Protein AF-A0A7S1S599-F1 (afdb_monomer_lite)

Structure (mmCIF, N/CA/C/O backbone):
data_AF-A0A7S1S599-F1
#
_entry.id   AF-A0A7S1S599-F1
#
loop_
_atom_site.group_PDB
_atom_site.id
_atom_site.type_symbol
_atom_site.label_atom_id
_atom_site.label_alt_id
_atom_site.label_comp_id
_atom_site.label_asym_id
_atom_site.label_entity_id
_atom_site.label_seq_id
_atom_site.pdbx_PDB_ins_code
_atom_site.Cartn_x
_atom_site.Cartn_y
_atom_site.Cartn_z
_atom_site.occupancy
_atom_site.B_iso_or_equiv
_atom_site.auth_seq_id
_atom_site.auth_comp_id
_atom_site.auth_asym_id
_atom_site.auth_atom_id
_atom_site.pdbx_PDB_model_num
ATOM 1 N N . TRP A 1 1 ? -19.456 8.760 4.740 1.00 93.44 1 TRP A N 1
ATOM 2 C CA . TRP A 1 1 ? -18.838 8.989 3.417 1.00 93.44 1 TRP A CA 1
ATOM 3 C C . TRP A 1 1 ? -17.985 7.804 2.958 1.00 93.44 1 TRP A C 1
ATOM 5 O O . TRP A 1 1 ? -18.370 7.186 1.979 1.00 93.44 1 TRP A O 1
ATOM 15 N N . MET A 1 2 ? -16.904 7.414 3.654 1.00 94.12 2 MET A N 1
ATOM 16 C CA . MET A 1 2 ? -16.020 6.319 3.187 1.00 94.12 2 MET A CA 1
ATOM 17 C C . MET A 1 2 ? -16.743 4.987 2.915 1.00 94.12 2 MET A C 1
ATOM 19 O O . MET A 1 2 ? -16.521 4.397 1.866 1.00 94.12 2 MET A O 1
ATOM 23 N N . CYS A 1 3 ? -17.659 4.550 3.792 1.00 93.06 3 CYS A N 1
ATOM 24 C CA . CYS A 1 3 ? -18.431 3.317 3.562 1.00 93.06 3 CYS A CA 1
ATOM 25 C C . CYS A 1 3 ? -19.257 3.369 2.266 1.00 93.06 3 CYS A C 1
ATOM 27 O O . CYS A 1 3 ? -19.417 2.361 1.595 1.00 93.06 3 CYS A O 1
ATOM 29 N N . HIS A 1 4 ? -19.759 4.551 1.893 1.00 93.88 4 HIS A N 1
ATOM 30 C CA . HIS A 1 4 ? -20.460 4.739 0.623 1.00 93.88 4 HIS A CA 1
ATOM 31 C C . HIS A 1 4 ? -19.493 4.668 -0.567 1.00 93.88 4 HIS A C 1
ATOM 33 O O . HIS A 1 4 ? -19.840 4.100 -1.595 1.00 93.88 4 HIS A O 1
ATOM 39 N N . GLN A 1 5 ? -18.259 5.171 -0.428 1.00 94.69 5 GLN A N 1
ATOM 40 C CA . GLN A 1 5 ? -17.249 5.061 -1.487 1.00 94.69 5 GLN A CA 1
ATOM 41 C C . GLN A 1 5 ? -16.891 3.603 -1.797 1.00 94.69 5 GLN A C 1
ATOM 43 O O . GLN A 1 5 ? -16.695 3.268 -2.964 1.00 94.69 5 GLN A O 1
ATOM 48 N N . GLU A 1 6 ? -16.883 2.714 -0.796 1.00 91.06 6 GLU A N 1
ATOM 49 C CA . GLU A 1 6 ? -16.651 1.278 -1.016 1.00 91.06 6 GLU A CA 1
ATOM 50 C C . GLU A 1 6 ? -17.735 0.607 -1.874 1.00 91.06 6 GLU A C 1
ATOM 52 O O . GLU A 1 6 ? -17.449 -0.392 -2.533 1.00 91.06 6 GLU A O 1
ATOM 57 N N . THR A 1 7 ? -18.958 1.152 -1.900 1.00 91.94 7 THR A N 1
ATOM 58 C CA . THR A 1 7 ? -20.070 0.611 -2.699 1.00 91.94 7 THR A CA 1
ATOM 59 C C . THR A 1 7 ? -20.148 1.186 -4.113 1.00 91.94 7 THR A C 1
ATOM 61 O O . THR A 1 7 ? -20.941 0.703 -4.914 1.00 91.94 7 THR A O 1
ATOM 64 N N . THR A 1 8 ? -19.362 2.219 -4.428 1.00 95.62 8 THR A N 1
ATOM 65 C CA . THR A 1 8 ? -19.304 2.793 -5.784 1.00 95.62 8 THR A CA 1
ATOM 66 C C . THR A 1 8 ? -18.495 1.912 -6.736 1.00 95.62 8 THR A C 1
ATOM 68 O O . THR A 1 8 ? -17.706 1.071 -6.301 1.00 95.62 8 THR A O 1
ATOM 71 N N . ASP A 1 9 ? -18.605 2.162 -8.042 1.00 95.81 9 ASP A N 1
ATOM 72 C CA . ASP A 1 9 ? -17.807 1.468 -9.064 1.00 95.81 9 ASP A CA 1
AT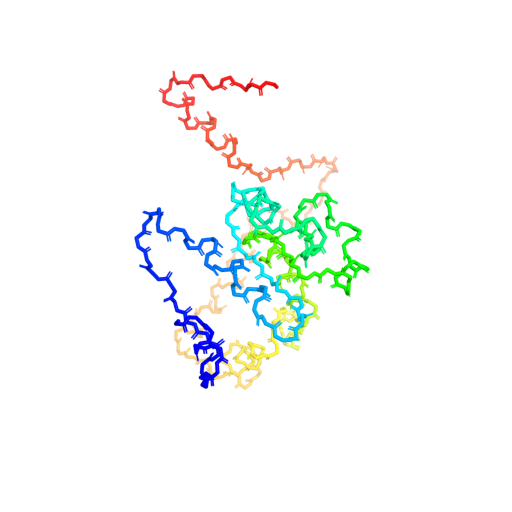OM 73 C C . ASP A 1 9 ? -16.292 1.652 -8.872 1.00 95.81 9 ASP A C 1
ATOM 75 O O . ASP A 1 9 ? -15.511 0.747 -9.166 1.00 95.81 9 ASP A O 1
ATOM 79 N N . ALA A 1 10 ? -15.869 2.795 -8.319 1.00 94.12 10 ALA A N 1
ATOM 80 C CA . ALA A 1 10 ? -14.468 3.073 -8.008 1.00 94.12 10 ALA A CA 1
ATOM 81 C C . ALA A 1 10 ? -13.958 2.313 -6.768 1.00 94.12 10 ALA A C 1
ATOM 83 O O . ALA A 1 10 ? -12.753 2.092 -6.642 1.00 94.12 10 ALA A O 1
ATOM 84 N N . ARG A 1 11 ? -14.862 1.904 -5.860 1.00 91.50 11 ARG A N 1
ATOM 85 C CA . ARG A 1 11 ? -14.576 1.156 -4.617 1.00 91.50 11 ARG A CA 1
ATOM 86 C C . ARG A 1 11 ? -13.540 1.822 -3.703 1.00 91.50 11 ARG A C 1
ATOM 88 O O . ARG A 1 11 ? -12.747 1.146 -3.047 1.00 91.50 11 ARG A O 1
ATOM 95 N N . GLY A 1 12 ? -13.530 3.151 -3.659 1.00 93.62 12 GLY A N 1
ATOM 96 C CA . GLY A 1 12 ? -12.575 3.930 -2.880 1.00 93.62 12 GLY A CA 1
ATOM 97 C C . GLY A 1 12 ? -12.596 5.410 -3.245 1.00 93.62 12 GLY A C 1
ATOM 98 O O . GLY A 1 12 ? -13.417 5.857 -4.040 1.00 93.62 12 GLY A O 1
ATOM 99 N N . GLY A 1 13 ? -11.687 6.182 -2.655 1.00 95.19 13 GLY A N 1
ATOM 100 C CA . GLY A 1 13 ? -11.577 7.613 -2.915 1.00 95.19 13 GLY A CA 1
ATOM 101 C C . GLY A 1 13 ? -10.384 8.247 -2.210 1.00 95.19 13 GLY A C 1
ATOM 102 O O . GLY A 1 13 ? -9.648 7.583 -1.479 1.00 95.19 13 GLY A O 1
ATOM 103 N N . VAL A 1 14 ? -10.203 9.549 -2.429 1.00 96.12 14 VAL A N 1
ATOM 104 C CA . VAL A 1 14 ? -9.162 10.345 -1.770 1.00 96.12 14 VAL A CA 1
ATOM 105 C C . VAL A 1 14 ? -9.785 11.087 -0.592 1.00 96.12 14 VAL A C 1
ATOM 107 O O . VAL A 1 14 ? -10.650 11.937 -0.782 1.00 96.12 14 VAL A O 1
ATOM 110 N N . LEU A 1 15 ? -9.339 10.769 0.623 1.00 95.06 15 LEU A N 1
ATOM 111 C CA . LEU A 1 15 ? -9.707 11.503 1.833 1.00 95.06 15 LEU A CA 1
ATOM 112 C C . LEU A 1 15 ? -8.665 12.601 2.091 1.00 95.06 15 LEU A C 1
ATOM 114 O O . LEU A 1 15 ? -7.578 12.325 2.602 1.00 95.06 15 LEU A O 1
ATOM 118 N N . ALA A 1 16 ? -8.995 13.836 1.712 1.00 94.62 16 ALA A N 1
ATOM 119 C CA . ALA A 1 16 ? -8.093 14.992 1.743 1.00 94.62 16 ALA A CA 1
ATOM 120 C C . ALA A 1 16 ? -8.468 16.025 2.822 1.00 94.62 16 ALA A C 1
ATOM 122 O O . ALA A 1 16 ? -8.298 17.225 2.633 1.00 94.62 16 ALA A O 1
ATOM 123 N N . ASP A 1 17 ? -8.971 15.546 3.957 1.00 95.12 17 ASP A N 1
ATOM 124 C CA . ASP A 1 17 ? -9.268 16.362 5.133 1.00 95.12 17 ASP A CA 1
ATOM 125 C C . ASP A 1 17 ? -8.022 17.110 5.645 1.00 95.12 17 ASP A C 1
ATOM 127 O O . ASP A 1 17 ? -6.894 16.611 5.538 1.00 95.12 17 ASP A O 1
ATOM 131 N N . GLU A 1 18 ? -8.219 18.260 6.296 1.00 96.81 18 GLU A N 1
ATOM 132 C CA . GLU A 1 18 ? -7.166 19.007 6.986 1.00 96.81 18 GLU A CA 1
ATOM 133 C C . GLU A 1 18 ? -6.363 18.137 7.975 1.00 96.81 18 GLU A C 1
ATOM 135 O O . GLU A 1 18 ? -6.805 17.102 8.505 1.00 96.81 18 GLU A O 1
ATOM 140 N N . MET A 1 19 ? -5.105 18.522 8.193 1.00 92.62 19 MET A N 1
ATOM 141 C CA . MET A 1 19 ? -4.243 17.865 9.174 1.00 92.62 19 MET A CA 1
ATOM 142 C C . MET A 1 19 ? -4.847 18.023 10.575 1.00 92.62 19 MET A C 1
ATOM 144 O O . MET A 1 19 ? -5.268 19.105 10.952 1.00 92.62 19 MET A O 1
ATOM 148 N N . GLY A 1 20 ? -4.904 16.931 11.342 1.00 92.12 20 GLY A N 1
ATOM 149 C CA . GLY A 1 20 ? -5.514 16.928 12.677 1.00 92.12 20 GLY A CA 1
ATOM 150 C C . GLY A 1 20 ? -6.976 16.470 12.732 1.00 92.12 20 GLY A C 1
ATOM 151 O O . GLY A 1 20 ? -7.424 16.082 13.804 1.00 92.12 20 GLY A O 1
ATOM 152 N N . MET A 1 21 ? -7.694 16.357 11.606 1.00 92.62 21 MET A N 1
ATOM 153 C CA . MET A 1 21 ? -9.105 15.905 11.591 1.00 92.62 21 MET A CA 1
ATOM 154 C C . MET A 1 21 ? -9.311 14.386 11.792 1.00 92.62 21 MET A C 1
ATOM 156 O O . MET A 1 21 ? -10.356 13.830 11.460 1.00 92.62 21 MET A O 1
ATOM 160 N N . GLY A 1 22 ? -8.305 13.674 12.310 1.00 93.94 22 GLY A N 1
ATOM 161 C CA . GLY A 1 22 ? -8.448 12.262 12.677 1.00 93.94 22 GLY A CA 1
ATOM 162 C C . GLY A 1 22 ? -8.569 11.282 11.503 1.00 93.94 22 GLY A C 1
ATOM 163 O O . GLY A 1 22 ? -9.152 10.215 11.671 1.00 93.94 22 GLY A O 1
ATOM 164 N N . LYS A 1 23 ? -7.999 11.595 10.329 1.00 96.69 23 LYS A N 1
ATOM 165 C CA . LYS A 1 23 ? -8.014 10.713 9.139 1.00 96.69 23 LYS A CA 1
ATOM 166 C C . LYS A 1 23 ? -7.594 9.265 9.433 1.00 96.69 23 LYS A C 1
ATOM 168 O O . LYS A 1 23 ? -8.158 8.334 8.869 1.00 96.69 23 LYS A O 1
ATOM 173 N N . THR A 1 24 ? -6.629 9.063 10.328 1.00 96.00 24 THR A N 1
ATOM 174 C CA . THR A 1 24 ? -6.188 7.725 10.744 1.00 96.00 24 THR A CA 1
ATOM 175 C C . THR A 1 24 ? -7.298 6.966 11.475 1.00 96.00 24 THR A C 1
ATOM 177 O O . THR A 1 24 ? -7.611 5.837 11.110 1.00 96.00 24 THR A O 1
ATOM 180 N N . VAL A 1 25 ? -7.960 7.600 12.450 1.00 95.81 25 VAL A N 1
ATOM 181 C CA . VAL A 1 25 ? -9.101 7.025 13.187 1.00 95.81 25 VAL A CA 1
ATOM 182 C C . VAL A 1 25 ? -10.269 6.741 12.254 1.00 95.81 25 VAL A C 1
ATOM 184 O O . VAL A 1 25 ? -10.899 5.689 12.360 1.00 95.81 25 VAL A O 1
ATOM 187 N N . GLN A 1 26 ? -10.534 7.645 11.310 1.00 96.00 26 GLN A N 1
ATOM 188 C CA . GLN A 1 26 ? -11.524 7.433 10.262 1.00 96.00 26 GLN A CA 1
ATOM 189 C C . GLN A 1 26 ? -11.193 6.157 9.460 1.00 96.00 26 GLN A C 1
ATOM 191 O O . GLN A 1 26 ? -12.037 5.267 9.347 1.00 96.00 26 GLN A O 1
ATOM 196 N N . ALA A 1 27 ? -9.953 6.008 8.983 1.00 95.62 27 ALA A N 1
ATOM 197 C CA . ALA A 1 27 ? -9.518 4.819 8.250 1.00 95.62 27 ALA A CA 1
ATOM 198 C C . ALA A 1 27 ? -9.613 3.529 9.090 1.00 95.62 27 ALA A C 1
ATOM 200 O O . ALA A 1 27 ? -10.088 2.511 8.594 1.00 95.62 27 ALA A O 1
ATOM 201 N N . ILE A 1 28 ? -9.229 3.562 10.371 1.00 95.56 28 ILE A N 1
ATOM 202 C CA . ILE A 1 28 ? -9.373 2.422 11.295 1.00 95.56 28 ILE A CA 1
ATOM 203 C C . ILE A 1 28 ? -10.852 2.055 11.483 1.00 95.56 28 ILE A C 1
ATOM 205 O O . ILE A 1 28 ? -11.210 0.879 11.442 1.00 95.56 28 ILE A O 1
ATOM 209 N N . SER A 1 29 ? -11.721 3.054 11.636 1.00 94.56 29 SER A N 1
ATOM 210 C CA . SER A 1 29 ? -13.166 2.845 11.775 1.00 94.56 29 SER A CA 1
ATOM 211 C C . SER A 1 29 ? -13.762 2.195 10.526 1.00 94.56 29 SER A C 1
ATOM 213 O O . SER A 1 29 ? -14.610 1.313 10.643 1.00 94.56 29 SER A O 1
ATOM 215 N N . LEU A 1 30 ? -13.279 2.572 9.335 1.00 94.06 30 LEU A N 1
ATOM 216 C CA . LEU A 1 30 ? -13.653 1.919 8.080 1.00 94.06 30 LEU A CA 1
ATOM 217 C C . LEU A 1 30 ? -13.206 0.452 8.053 1.00 94.06 30 LEU A C 1
ATOM 219 O O . LEU A 1 30 ? -13.976 -0.410 7.653 1.00 94.06 30 LEU A O 1
ATOM 223 N N . LEU A 1 31 ? -11.990 0.134 8.506 1.00 93.25 31 LEU A N 1
ATOM 224 C CA . LEU A 1 31 ? -11.532 -1.260 8.572 1.00 93.25 31 LEU A CA 1
ATOM 225 C C . LEU A 1 31 ? -12.431 -2.124 9.463 1.00 93.25 31 LEU A C 1
ATOM 227 O O . LEU A 1 31 ? -12.698 -3.277 9.126 1.00 93.25 31 LEU A O 1
ATOM 231 N N . LEU A 1 32 ? -12.905 -1.567 10.579 1.00 92.12 32 LEU A N 1
ATOM 232 C CA . LEU A 1 32 ? -13.798 -2.254 11.511 1.00 92.12 32 LEU A CA 1
ATOM 233 C C . LEU A 1 32 ? -15.230 -2.414 10.986 1.00 92.12 32 LEU A C 1
ATOM 235 O O . LEU A 1 32 ? -15.893 -3.379 11.361 1.00 92.12 32 LEU A O 1
ATOM 239 N N . SER A 1 33 ? -15.714 -1.497 10.143 1.00 91.62 33 SER A N 1
ATOM 240 C CA . SER A 1 33 ? -17.088 -1.530 9.625 1.00 91.62 33 SER A CA 1
ATOM 241 C C . SER A 1 33 ? -17.290 -2.512 8.466 1.00 91.62 33 SER A C 1
ATOM 243 O O . SER A 1 33 ? -18.430 -2.775 8.078 1.00 91.62 33 SER A O 1
ATOM 245 N N . ARG A 1 34 ? -16.209 -3.074 7.912 1.00 87.19 34 ARG A N 1
ATOM 246 C CA . ARG A 1 34 ? -16.273 -3.995 6.771 1.00 87.19 34 ARG A CA 1
ATOM 247 C C . ARG A 1 34 ? -16.872 -5.351 7.171 1.00 87.19 34 ARG A C 1
ATOM 249 O O . ARG A 1 34 ? -16.357 -5.994 8.086 1.00 87.19 34 ARG A O 1
ATOM 256 N N . PRO A 1 35 ? -17.887 -5.853 6.440 1.00 73.50 35 PRO A N 1
ATOM 257 C CA . PRO A 1 35 ? -18.520 -7.140 6.740 1.00 73.50 35 PRO A CA 1
ATOM 258 C C . PRO A 1 35 ? -17.606 -8.341 6.453 1.00 73.50 35 PRO A C 1
ATOM 260 O O . PRO A 1 35 ? -17.741 -9.383 7.086 1.00 73.50 35 PRO A O 1
ATOM 263 N N . GLN A 1 36 ? -16.659 -8.200 5.518 1.00 75.62 36 GLN A N 1
ATOM 264 C CA . GLN A 1 36 ? -15.657 -9.216 5.194 1.00 75.62 36 GLN A CA 1
ATOM 265 C C . GLN A 1 36 ? -14.268 -8.715 5.587 1.00 75.62 36 GLN A C 1
ATOM 267 O O . GLN A 1 36 ? -13.773 -7.728 5.037 1.00 75.62 36 GLN A O 1
ATOM 272 N N . ARG A 1 37 ? -13.615 -9.416 6.521 1.00 72.94 37 ARG A N 1
ATOM 273 C CA . ARG A 1 37 ? -12.253 -9.100 6.978 1.00 72.94 37 ARG A CA 1
ATOM 274 C C . ARG A 1 37 ? -11.213 -9.631 5.993 1.00 72.94 37 ARG A C 1
ATOM 276 O O . ARG A 1 37 ? -10.512 -10.602 6.263 1.00 72.94 37 ARG A O 1
ATOM 283 N N . ALA A 1 38 ? -11.143 -9.005 4.822 1.00 78.00 38 ALA A N 1
ATOM 284 C CA . ALA A 1 38 ? -10.022 -9.191 3.911 1.00 78.00 38 ALA A CA 1
ATOM 285 C C . ALA A 1 38 ? -8.792 -8.426 4.440 1.00 78.00 38 ALA A C 1
ATOM 287 O O . ALA A 1 38 ? -8.958 -7.306 4.934 1.00 78.00 38 ALA A O 1
ATOM 288 N N . PRO A 1 39 ? -7.569 -8.977 4.311 1.00 87.38 39 PRO A N 1
ATOM 289 C CA . PRO A 1 39 ? -6.358 -8.279 4.721 1.00 87.38 39 PRO A CA 1
ATOM 290 C C . PRO A 1 39 ? -6.235 -6.913 4.034 1.00 87.38 39 PRO A C 1
ATOM 292 O O . PRO A 1 39 ? -6.304 -6.821 2.807 1.00 87.38 39 PRO A O 1
ATOM 295 N N . CYS A 1 40 ? -6.032 -5.853 4.816 1.00 92.56 40 CYS A N 1
ATOM 296 C CA . CYS A 1 40 ? -5.762 -4.514 4.302 1.00 92.56 40 CYS A CA 1
ATOM 297 C C . CYS A 1 40 ? -4.264 -4.202 4.355 1.00 92.56 40 CYS A C 1
ATOM 299 O O . CYS A 1 40 ? -3.614 -4.420 5.377 1.00 92.56 40 CYS A O 1
ATOM 301 N N . LEU A 1 41 ? -3.720 -3.660 3.265 1.00 95.19 41 LEU A N 1
ATOM 302 C CA . LEU A 1 41 ? -2.342 -3.184 3.200 1.00 95.19 41 LEU A CA 1
ATOM 303 C C . LEU A 1 41 ? -2.302 -1.665 3.396 1.00 95.19 41 LEU A C 1
ATOM 305 O O . LEU A 1 41 ? -2.800 -0.912 2.564 1.00 95.19 41 LEU A O 1
ATOM 309 N N . ILE A 1 42 ? -1.643 -1.221 4.461 1.00 96.88 42 ILE A N 1
ATOM 310 C CA . ILE A 1 42 ? -1.331 0.183 4.722 1.00 96.88 42 ILE A CA 1
ATOM 311 C C . ILE A 1 42 ? 0.106 0.440 4.275 1.00 96.88 42 ILE A C 1
ATOM 313 O O . ILE A 1 42 ? 1.046 -0.184 4.771 1.00 96.88 42 ILE A O 1
ATOM 317 N N . VAL A 1 43 ? 0.284 1.383 3.353 1.00 97.69 43 VAL A N 1
ATOM 318 C CA . VAL A 1 43 ? 1.601 1.833 2.889 1.00 97.69 43 VAL A CA 1
ATOM 319 C C . VAL A 1 43 ? 1.835 3.244 3.410 1.00 97.69 43 VAL A C 1
ATOM 321 O O . VAL A 1 43 ? 1.036 4.142 3.160 1.00 97.69 43 VAL A O 1
ATOM 324 N N . CYS A 1 44 ? 2.919 3.446 4.153 1.00 97.25 44 CYS A N 1
ATOM 325 C CA . CYS A 1 44 ? 3.213 4.734 4.778 1.00 97.25 44 CYS A CA 1
ATOM 326 C C . CYS A 1 44 ? 4.726 5.037 4.805 1.00 97.25 44 CYS A C 1
ATOM 328 O O . CYS A 1 44 ? 5.547 4.157 4.528 1.00 97.25 44 CYS A O 1
ATOM 330 N N . PRO A 1 45 ? 5.144 6.283 5.099 1.00 97.00 45 PRO A N 1
ATOM 331 C CA . PRO A 1 45 ? 6.548 6.585 5.371 1.00 97.00 45 PRO A CA 1
ATOM 332 C C . PRO A 1 45 ? 7.065 5.785 6.573 1.00 97.00 45 PRO A C 1
ATOM 334 O O . PRO A 1 45 ? 6.305 5.491 7.493 1.00 97.00 45 PRO A O 1
ATOM 337 N N . MET A 1 46 ? 8.370 5.493 6.615 1.00 93.88 46 MET A N 1
ATOM 338 C CA . MET A 1 46 ? 8.968 4.698 7.702 1.00 93.88 46 MET A CA 1
ATOM 339 C C . MET A 1 46 ? 8.665 5.276 9.094 1.00 93.88 46 MET A C 1
ATOM 341 O O . MET A 1 46 ? 8.316 4.533 10.006 1.00 93.88 46 MET A O 1
ATOM 345 N N . ALA A 1 47 ? 8.705 6.603 9.239 1.00 94.31 47 ALA A N 1
ATOM 346 C CA . ALA A 1 47 ? 8.405 7.283 10.498 1.00 94.31 47 ALA A CA 1
ATOM 347 C C . ALA A 1 47 ? 6.967 7.048 11.011 1.00 94.31 47 ALA A C 1
ATOM 349 O O . ALA A 1 47 ? 6.731 7.127 12.211 1.00 94.31 47 ALA A O 1
ATOM 350 N N . ALA A 1 48 ? 6.017 6.728 10.126 1.00 96.00 48 ALA A N 1
ATOM 351 C CA . ALA A 1 48 ? 4.607 6.557 10.476 1.00 96.00 48 ALA A CA 1
ATOM 352 C C . ALA A 1 48 ? 4.223 5.102 10.801 1.00 96.00 48 ALA A C 1
ATOM 354 O O . ALA A 1 48 ? 3.116 4.861 11.275 1.00 96.00 48 ALA A O 1
ATOM 355 N N . VAL A 1 49 ? 5.106 4.121 10.575 1.00 95.88 49 VAL A N 1
ATOM 356 C CA . VAL A 1 49 ? 4.775 2.692 10.742 1.00 95.88 49 VAL A CA 1
ATOM 357 C C . VAL A 1 49 ? 4.326 2.382 12.169 1.00 95.88 49 VAL A C 1
ATOM 359 O O . VAL A 1 49 ? 3.254 1.816 12.378 1.00 95.88 49 VAL A O 1
ATOM 362 N N . HIS A 1 50 ? 5.127 2.773 13.162 1.00 94.19 50 HIS A N 1
ATOM 363 C CA . HIS A 1 50 ? 4.798 2.521 14.565 1.00 94.19 50 HIS A CA 1
ATOM 364 C C . HIS A 1 50 ? 3.623 3.373 15.044 1.00 94.19 50 HIS A C 1
ATOM 366 O O . HIS A 1 50 ? 2.856 2.912 15.886 1.00 94.19 50 HIS A O 1
ATOM 372 N N . GLN A 1 51 ? 3.433 4.564 14.468 1.00 96.06 51 GLN A N 1
ATOM 373 C CA . GLN A 1 51 ? 2.268 5.394 14.754 1.00 96.06 51 GLN A CA 1
ATOM 374 C C . GLN A 1 51 ? 0.973 4.693 14.326 1.00 96.06 51 GLN A C 1
ATOM 376 O O . GLN A 1 51 ? 0.048 4.611 15.125 1.00 96.06 51 GLN A O 1
ATOM 381 N N . TRP A 1 52 ? 0.922 4.114 13.121 1.00 97.06 52 TRP A N 1
ATOM 382 C CA . TRP A 1 52 ? -0.238 3.336 12.671 1.00 97.06 52 TRP A CA 1
ATOM 383 C C . TRP A 1 52 ? -0.557 2.173 13.611 1.00 97.06 52 TRP A C 1
ATOM 385 O O . TRP A 1 52 ? -1.712 1.979 13.980 1.00 97.06 52 TRP A O 1
ATOM 395 N N . VAL A 1 53 ? 0.461 1.420 14.034 1.00 95.19 53 VAL A N 1
ATOM 396 C CA . VAL A 1 53 ? 0.282 0.302 14.973 1.00 95.19 53 VAL A CA 1
ATOM 397 C C . VAL A 1 53 ? -0.249 0.792 16.321 1.00 95.19 53 VAL A C 1
ATOM 399 O O . VAL A 1 53 ? -1.198 0.213 16.846 1.00 95.19 53 VAL A O 1
ATOM 402 N N . ALA A 1 54 ? 0.327 1.867 16.861 1.00 96.31 54 ALA A N 1
ATOM 403 C CA . ALA A 1 54 ? -0.095 2.448 18.129 1.00 96.31 54 ALA A CA 1
ATOM 404 C C . ALA A 1 54 ? -1.530 2.991 18.062 1.00 96.31 54 ALA A C 1
ATOM 406 O O . ALA A 1 54 ? -2.308 2.778 18.987 1.00 96.31 54 ALA A O 1
ATOM 407 N N . GLU A 1 55 ? -1.914 3.651 16.967 1.00 97.06 55 GLU A N 1
ATOM 408 C CA . GLU A 1 55 ? -3.277 4.150 16.780 1.00 97.06 55 GLU A CA 1
ATOM 409 C C . GLU A 1 55 ? -4.292 3.010 16.634 1.00 97.06 55 GLU A C 1
ATOM 411 O O . GLU A 1 55 ? -5.344 3.059 17.267 1.00 97.06 55 GLU A O 1
ATOM 416 N N . ILE A 1 56 ? -3.968 1.941 15.897 1.00 96.12 56 ILE A N 1
ATOM 417 C CA . ILE A 1 56 ? -4.822 0.743 15.834 1.00 96.12 56 ILE A CA 1
ATOM 418 C C . ILE A 1 56 ? -5.013 0.153 17.236 1.00 96.12 56 ILE A C 1
ATOM 420 O O . ILE A 1 56 ? -6.139 -0.128 17.634 1.00 96.12 56 ILE A O 1
ATOM 424 N N . GLN A 1 57 ? -3.943 0.004 18.017 1.00 95.19 57 GLN A N 1
ATOM 425 C CA . GLN A 1 57 ? -4.042 -0.513 19.386 1.00 95.19 57 GLN A CA 1
ATOM 426 C C . GLN A 1 57 ? -4.834 0.415 20.314 1.00 95.19 57 GLN A C 1
ATOM 428 O O . GLN A 1 57 ? -5.570 -0.061 21.171 1.00 95.19 57 GLN A O 1
ATOM 433 N N . ARG A 1 58 ? -4.698 1.733 20.143 1.00 95.75 58 ARG A N 1
ATOM 434 C CA . ARG A 1 58 ? -5.367 2.744 20.967 1.00 95.75 58 ARG A CA 1
ATOM 435 C C . ARG A 1 58 ? -6.864 2.848 20.684 1.00 95.75 58 ARG A C 1
ATOM 437 O O . ARG A 1 58 ? -7.638 3.044 21.614 1.00 95.75 58 ARG A O 1
ATOM 444 N N . PHE A 1 59 ? -7.261 2.790 19.415 1.00 95.06 59 PHE A N 1
ATOM 445 C CA . PHE A 1 59 ? -8.633 3.067 18.978 1.00 95.06 59 PHE A CA 1
ATOM 446 C C . PHE A 1 59 ? -9.465 1.809 18.719 1.00 95.06 59 PHE A C 1
ATOM 448 O O . PHE A 1 59 ? -10.611 1.914 18.285 1.00 95.06 59 PHE A O 1
ATOM 455 N N . THR A 1 60 ? -8.919 0.621 18.983 1.00 94.62 60 THR A N 1
ATOM 456 C CA . THR A 1 60 ? -9.650 -0.643 18.853 1.00 94.62 60 THR A CA 1
ATOM 457 C C . THR A 1 60 ? -9.604 -1.447 20.143 1.00 94.62 60 THR A C 1
ATOM 459 O O . THR A 1 60 ? -8.684 -1.312 20.949 1.00 94.62 60 THR A O 1
ATOM 462 N N . THR A 1 61 ? -10.607 -2.298 20.361 1.00 93.50 61 THR A N 1
ATOM 463 C CA . THR A 1 61 ? -10.561 -3.246 21.478 1.00 93.50 61 THR A CA 1
ATOM 464 C C . THR A 1 61 ? -9.430 -4.254 21.247 1.00 93.50 61 THR A C 1
ATOM 466 O O . THR A 1 61 ? -9.245 -4.694 20.106 1.00 93.50 61 THR A O 1
ATOM 469 N N . PRO A 1 62 ? -8.699 -4.678 22.294 1.00 91.69 62 PRO A N 1
ATOM 470 C CA . PRO A 1 62 ? -7.624 -5.654 22.151 1.00 91.69 62 PRO A CA 1
ATOM 471 C C . PRO A 1 62 ? -8.062 -6.892 21.357 1.00 91.69 62 PRO A C 1
ATOM 473 O O . PRO A 1 62 ? -9.079 -7.511 21.657 1.00 91.69 62 PRO A O 1
ATOM 476 N N . GLY A 1 63 ? -7.305 -7.233 20.311 1.00 86.44 63 GLY A N 1
ATOM 477 C CA . GLY A 1 63 ? -7.596 -8.378 19.441 1.00 86.44 63 GLY A CA 1
ATOM 478 C C . GLY A 1 63 ? -8.631 -8.136 18.334 1.00 86.44 63 GLY A C 1
ATOM 479 O O . GLY A 1 63 ? -8.860 -9.046 17.540 1.00 86.44 63 GLY A O 1
ATOM 480 N N . ALA A 1 64 ? -9.220 -6.938 18.216 1.00 90.94 64 ALA A N 1
ATOM 481 C CA . ALA A 1 64 ? -10.174 -6.632 17.143 1.00 90.94 64 ALA A CA 1
ATOM 482 C C . ALA A 1 64 ? -9.540 -6.643 15.744 1.00 90.94 64 ALA A C 1
ATOM 484 O O . ALA A 1 64 ? -10.171 -7.113 14.796 1.00 90.94 64 ALA A O 1
ATOM 485 N N . LEU A 1 65 ? -8.307 -6.137 15.626 1.00 92.44 65 LEU A N 1
ATOM 486 C CA . LEU A 1 65 ? -7.521 -6.127 14.392 1.00 92.44 65 LEU A CA 1
ATOM 487 C C . LEU A 1 65 ? -6.134 -6.723 14.645 1.00 92.44 65 LEU A C 1
ATOM 489 O O . LEU A 1 65 ? -5.312 -6.161 15.373 1.00 92.44 65 LEU A O 1
ATOM 493 N N . ARG A 1 66 ? -5.840 -7.856 14.006 1.00 92.12 66 ARG A N 1
ATOM 494 C CA . ARG A 1 66 ? -4.506 -8.464 14.027 1.00 92.12 66 ARG A CA 1
ATOM 495 C C . ARG A 1 66 ? -3.618 -7.726 13.034 1.00 92.12 66 ARG A C 1
ATOM 497 O O . ARG A 1 66 ? -3.869 -7.764 11.830 1.00 92.12 66 ARG A O 1
ATOM 504 N N . THR A 1 67 ? -2.587 -7.061 13.545 1.00 92.38 67 THR A N 1
ATOM 505 C CA . THR A 1 67 ? -1.706 -6.196 12.749 1.00 92.38 67 THR A CA 1
ATOM 506 C C . THR A 1 67 ? -0.332 -6.834 12.563 1.00 92.38 67 THR A C 1
ATOM 508 O O . THR A 1 67 ? 0.271 -7.301 13.526 1.00 92.38 67 THR A O 1
ATOM 511 N N . LEU A 1 68 ? 0.181 -6.818 11.333 1.00 92.44 68 LEU A N 1
ATOM 512 C CA . LEU A 1 68 ? 1.527 -7.255 10.970 1.00 92.44 68 LEU A CA 1
ATOM 513 C C . LEU A 1 68 ? 2.348 -6.072 10.472 1.00 92.44 68 LEU A C 1
ATOM 515 O O . LEU A 1 68 ? 1.968 -5.393 9.521 1.00 92.44 68 LEU A O 1
ATOM 519 N N . VAL A 1 69 ? 3.520 -5.876 11.062 1.00 93.25 69 VAL A N 1
ATOM 520 C CA . VAL A 1 69 ? 4.497 -4.900 10.581 1.00 93.25 69 VAL A CA 1
ATOM 521 C C . VAL A 1 69 ? 5.437 -5.583 9.592 1.00 93.25 69 VAL A C 1
ATOM 523 O O . VAL A 1 69 ? 6.211 -6.465 9.957 1.00 93.25 69 VAL A O 1
ATOM 526 N N . TYR A 1 70 ? 5.376 -5.170 8.328 1.00 92.88 70 TYR A N 1
ATOM 527 C CA . TYR A 1 70 ? 6.143 -5.752 7.233 1.00 92.88 70 TYR A CA 1
ATOM 528 C C . TYR A 1 70 ? 7.225 -4.790 6.730 1.00 92.88 70 TYR A C 1
ATOM 530 O O . TYR A 1 70 ? 7.060 -4.107 5.718 1.00 92.88 70 TYR A O 1
ATOM 538 N N . HIS A 1 71 ? 8.349 -4.729 7.447 1.00 89.06 71 HIS A N 1
ATOM 539 C CA . HIS A 1 71 ? 9.596 -4.097 7.001 1.00 89.06 71 HIS A CA 1
ATOM 540 C C . HIS A 1 71 ? 10.798 -4.651 7.790 1.00 89.06 71 HIS A C 1
ATOM 542 O O . HIS A 1 71 ? 10.639 -5.279 8.837 1.00 89.06 71 HIS A O 1
ATOM 548 N N . GLY A 1 72 ? 12.017 -4.418 7.292 1.00 83.44 72 GLY A N 1
ATOM 549 C CA . GLY A 1 72 ? 13.254 -4.799 7.987 1.00 83.44 72 GLY A CA 1
ATOM 550 C C . GLY A 1 72 ? 13.371 -6.302 8.278 1.00 83.44 72 GLY A C 1
ATOM 551 O O . GLY A 1 72 ? 12.972 -7.137 7.464 1.00 83.44 72 GLY A O 1
ATOM 552 N N . ALA A 1 73 ? 13.919 -6.642 9.449 1.00 75.81 73 ALA A N 1
ATOM 553 C CA . ALA A 1 73 ? 14.159 -8.025 9.874 1.00 75.81 73 ALA A CA 1
ATOM 554 C C . ALA A 1 73 ? 12.868 -8.851 10.054 1.00 75.81 73 ALA A C 1
ATOM 556 O O . ALA A 1 73 ? 12.881 -10.066 9.869 1.00 75.81 73 ALA A O 1
ATOM 557 N N . GLN A 1 74 ? 11.732 -8.197 10.329 1.00 72.31 74 GLN A N 1
ATOM 558 C CA . GLN A 1 74 ? 10.431 -8.854 10.527 1.00 72.31 74 GLN A CA 1
ATOM 559 C C . GLN A 1 74 ? 9.882 -9.512 9.242 1.00 72.31 74 GLN A C 1
ATOM 561 O O . GLN A 1 74 ? 8.954 -10.316 9.295 1.00 72.31 74 GLN A O 1
ATOM 566 N N . LYS A 1 75 ? 10.468 -9.226 8.068 1.00 76.69 75 LYS A N 1
ATOM 567 C CA . LYS A 1 75 ? 10.034 -9.798 6.782 1.00 76.69 75 LYS A CA 1
ATOM 568 C C . LYS A 1 75 ? 10.276 -11.303 6.656 1.00 76.69 75 LYS A C 1
ATOM 570 O O . LYS A 1 75 ? 9.503 -11.968 5.968 1.00 76.69 75 LYS A O 1
ATOM 575 N N . ALA A 1 76 ? 11.334 -11.833 7.276 1.00 68.31 76 ALA A N 1
ATOM 576 C CA . ALA A 1 76 ? 11.793 -13.208 7.049 1.00 68.31 76 ALA A CA 1
ATOM 577 C C . ALA A 1 76 ? 10.745 -14.271 7.434 1.00 68.31 76 ALA A C 1
ATOM 579 O O . ALA A 1 76 ? 10.675 -15.320 6.802 1.00 68.31 76 ALA A O 1
ATOM 580 N N . ASN A 1 77 ? 9.876 -13.961 8.402 1.00 66.12 77 ASN A N 1
ATOM 581 C CA . ASN A 1 77 ? 8.877 -14.889 8.944 1.00 66.12 77 ASN A CA 1
ATOM 582 C C . ASN A 1 77 ? 7.429 -14.539 8.556 1.00 66.12 77 ASN A C 1
ATOM 584 O O . ASN A 1 77 ? 6.488 -15.145 9.066 1.00 66.12 77 ASN A O 1
ATOM 588 N N . ALA A 1 78 ? 7.229 -13.547 7.687 1.00 70.94 78 ALA A N 1
ATOM 589 C CA . ALA A 1 78 ? 5.915 -12.951 7.443 1.00 70.94 78 ALA A CA 1
ATOM 590 C C . ALA A 1 78 ? 5.044 -13.718 6.431 1.00 70.94 78 ALA A C 1
ATOM 592 O O . ALA A 1 78 ? 3.819 -13.615 6.472 1.00 70.94 78 ALA A O 1
ATOM 593 N N . SER A 1 79 ? 5.641 -14.514 5.538 1.00 71.88 79 SER A N 1
ATOM 594 C CA . SER A 1 79 ? 4.929 -15.206 4.448 1.00 71.88 79 SER A CA 1
ATOM 595 C C . SER A 1 79 ? 3.832 -16.159 4.940 1.00 71.88 79 SER A C 1
ATOM 597 O O . SER A 1 79 ? 2.765 -16.233 4.333 1.00 71.88 79 SER A O 1
ATOM 599 N N . SER A 1 80 ? 4.047 -16.836 6.069 1.00 74.25 80 SER A N 1
ATOM 600 C CA . SER A 1 80 ? 3.055 -17.716 6.706 1.00 74.25 80 SER A CA 1
ATOM 601 C C . SER A 1 80 ? 2.003 -16.962 7.532 1.00 74.25 80 SER A C 1
ATOM 603 O O . SER A 1 80 ? 0.972 -17.533 7.896 1.00 74.25 80 SER A O 1
ATOM 605 N N . GLN A 1 81 ? 2.240 -15.680 7.822 1.00 79.50 81 GLN A N 1
ATOM 606 C CA . GLN A 1 81 ? 1.412 -14.866 8.712 1.00 79.50 81 GLN A CA 1
ATOM 607 C C . GLN A 1 81 ? 0.345 -14.064 7.964 1.00 79.50 81 GLN A C 1
ATOM 609 O O . GLN A 1 81 ? -0.680 -13.749 8.557 1.00 79.50 81 GLN A O 1
ATOM 614 N N . PHE A 1 82 ? 0.515 -13.802 6.662 1.00 83.12 82 PHE A N 1
ATOM 615 C CA . PHE A 1 82 ? -0.428 -12.987 5.879 1.00 83.12 82 PHE A CA 1
ATOM 616 C C . PHE A 1 82 ? -1.877 -13.489 5.907 1.00 83.12 82 PHE A C 1
ATOM 618 O O . PHE A 1 82 ? -2.801 -12.685 5.870 1.00 83.12 82 PHE A O 1
ATOM 625 N N . LYS A 1 83 ? -2.097 -14.806 6.018 1.00 80.25 83 LYS A N 1
ATOM 626 C CA . LYS A 1 83 ? -3.449 -15.388 6.113 1.00 80.25 83 LYS A CA 1
ATOM 627 C C . LYS A 1 83 ? -4.096 -15.232 7.496 1.00 80.25 83 LYS A C 1
ATOM 629 O O . LYS A 1 83 ? -5.274 -15.529 7.651 1.00 80.25 83 LYS A O 1
ATOM 634 N N . LYS A 1 84 ? -3.324 -14.837 8.510 1.00 86.12 84 LYS A N 1
ATOM 635 C CA . LYS A 1 84 ? -3.743 -14.780 9.919 1.00 86.12 84 LYS A CA 1
ATOM 636 C C . LYS A 1 84 ? -3.920 -13.352 10.428 1.00 86.12 84 LYS A C 1
ATOM 638 O O . LYS A 1 84 ? -4.168 -13.179 11.618 1.00 86.12 84 LYS A O 1
ATOM 643 N N . VAL A 1 85 ? -3.754 -12.350 9.569 1.00 90.88 85 VAL A N 1
ATOM 644 C CA . VAL A 1 85 ? -3.745 -10.938 9.955 1.00 90.88 85 VAL A CA 1
ATOM 645 C C . VAL A 1 85 ? -4.767 -10.155 9.152 1.00 90.88 85 VAL A C 1
ATOM 647 O O . VAL A 1 85 ? -5.060 -10.488 8.007 1.00 90.88 85 VAL A O 1
ATOM 650 N N . ASP A 1 86 ? -5.307 -9.119 9.778 1.00 92.06 86 ASP A N 1
ATOM 651 C CA . ASP A 1 86 ? -6.351 -8.273 9.209 1.00 92.06 86 ASP A CA 1
ATOM 652 C C . ASP A 1 86 ? -5.737 -7.002 8.594 1.00 92.06 86 ASP A C 1
ATOM 654 O O . ASP A 1 86 ? -6.257 -6.463 7.619 1.00 92.06 86 ASP A O 1
ATOM 658 N N . VAL A 1 87 ? -4.594 -6.545 9.123 1.00 94.12 87 VAL A N 1
ATOM 659 C CA . VAL A 1 87 ? -3.882 -5.348 8.655 1.00 94.12 87 VAL A CA 1
ATOM 660 C C . VAL A 1 87 ? -2.392 -5.635 8.499 1.00 94.12 87 VAL A C 1
ATOM 662 O O . VAL A 1 87 ? -1.751 -6.165 9.404 1.00 94.12 87 VAL A O 1
ATOM 665 N N . VAL A 1 88 ? -1.816 -5.241 7.367 1.00 94.31 88 VAL A N 1
ATOM 666 C CA . VAL A 1 88 ? -0.374 -5.256 7.111 1.00 94.31 88 VAL A CA 1
ATOM 667 C C . VAL A 1 88 ? 0.097 -3.820 6.946 1.00 94.31 88 VAL A C 1
ATOM 669 O O . VAL A 1 88 ? -0.381 -3.115 6.065 1.00 94.31 88 VAL A O 1
ATOM 672 N N . VAL A 1 89 ? 1.055 -3.384 7.758 1.00 95.50 89 VAL A N 1
ATOM 673 C CA . VAL A 1 89 ? 1.664 -2.053 7.655 1.00 95.50 89 VAL A CA 1
ATOM 674 C C . VAL A 1 89 ? 3.047 -2.195 7.036 1.00 95.50 89 VAL A C 1
ATOM 676 O O . VAL A 1 89 ? 3.897 -2.919 7.552 1.00 95.50 89 VAL A O 1
ATOM 679 N N . THR A 1 90 ? 3.291 -1.507 5.926 1.00 95.88 90 THR A N 1
ATOM 680 C CA . THR A 1 90 ? 4.578 -1.519 5.228 1.00 95.88 90 THR A CA 1
ATOM 681 C C . THR A 1 90 ? 5.001 -0.117 4.800 1.00 95.88 90 THR A C 1
ATOM 683 O O . THR A 1 90 ? 4.282 0.868 4.977 1.00 95.88 90 THR A O 1
ATOM 686 N N . THR A 1 91 ? 6.199 -0.032 4.229 1.00 96.81 91 THR A N 1
ATOM 687 C CA . THR A 1 91 ? 6.774 1.210 3.719 1.00 96.81 91 THR A CA 1
ATOM 688 C C . THR A 1 91 ? 6.852 1.219 2.206 1.00 96.81 91 THR A C 1
ATOM 690 O O . THR A 1 91 ? 6.997 0.168 1.580 1.00 96.81 91 THR A O 1
ATOM 693 N N . TYR A 1 92 ? 6.854 2.418 1.621 1.00 96.44 92 TYR A N 1
ATOM 694 C CA . TYR A 1 92 ? 7.078 2.602 0.184 1.00 96.44 92 TYR A CA 1
ATOM 695 C C . TYR A 1 92 ? 8.346 1.892 -0.306 1.00 96.44 92 TYR A C 1
ATOM 697 O O . TYR A 1 92 ? 8.313 1.189 -1.311 1.00 96.44 92 TYR A O 1
ATOM 705 N N . GLN A 1 93 ? 9.445 2.002 0.448 1.00 94.19 93 GLN A N 1
ATOM 706 C CA . GLN A 1 93 ? 10.715 1.365 0.099 1.00 94.19 93 GLN A CA 1
ATOM 707 C C . GLN A 1 93 ? 10.625 -0.165 0.107 1.00 94.19 93 GLN A C 1
ATOM 709 O O . GLN A 1 93 ? 11.159 -0.834 -0.778 1.00 94.19 93 GLN A O 1
ATOM 714 N N . THR A 1 94 ? 9.940 -0.730 1.106 1.00 93.62 94 THR A N 1
ATOM 715 C CA . THR A 1 94 ? 9.751 -2.183 1.186 1.00 93.62 94 THR A CA 1
ATOM 716 C C . THR A 1 94 ? 8.887 -2.674 0.033 1.00 93.62 94 THR A C 1
ATOM 718 O O . THR A 1 94 ? 9.234 -3.679 -0.585 1.00 93.62 94 THR A O 1
ATOM 721 N N . LEU A 1 95 ? 7.812 -1.947 -0.287 1.00 94.62 95 LEU A N 1
ATOM 722 C CA . LEU A 1 95 ? 6.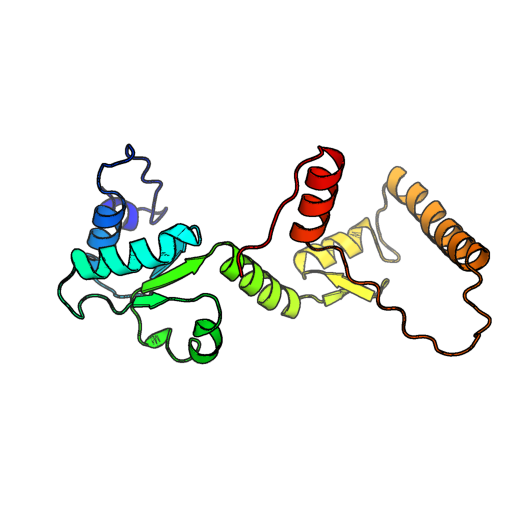933 -2.261 -1.406 1.00 94.62 95 LEU A CA 1
ATOM 723 C C . LEU A 1 95 ? 7.669 -2.190 -2.750 1.00 94.62 95 LEU A C 1
ATOM 725 O O . LEU A 1 95 ? 7.517 -3.100 -3.556 1.00 94.62 95 LEU A O 1
ATOM 729 N N . GLU A 1 96 ? 8.504 -1.171 -2.980 1.00 94.69 96 GLU A N 1
ATOM 730 C CA . GLU A 1 96 ? 9.323 -1.060 -4.198 1.00 94.69 96 GLU A CA 1
ATOM 731 C C . GLU A 1 96 ? 10.255 -2.260 -4.358 1.00 94.69 96 GLU A C 1
ATOM 733 O O . GLU A 1 96 ? 10.310 -2.868 -5.427 1.00 94.69 96 GLU A O 1
ATOM 738 N N . THR A 1 97 ? 10.945 -2.646 -3.284 1.00 92.56 97 THR A N 1
ATOM 739 C CA . THR A 1 97 ? 11.880 -3.776 -3.321 1.00 92.56 97 THR A CA 1
ATOM 740 C C . THR A 1 97 ? 11.153 -5.089 -3.624 1.00 92.56 97 THR A C 1
ATOM 742 O O . THR A 1 97 ? 11.637 -5.906 -4.413 1.00 92.56 97 THR A O 1
ATOM 745 N N . GLU A 1 98 ? 9.972 -5.275 -3.037 1.00 91.06 98 GLU A N 1
ATOM 746 C CA . GLU A 1 98 ? 9.114 -6.446 -3.239 1.00 91.06 98 GLU A CA 1
ATOM 747 C C . GLU A 1 98 ? 8.582 -6.494 -4.664 1.00 91.06 98 GLU A C 1
ATOM 749 O O . GLU A 1 98 ? 8.709 -7.517 -5.340 1.00 91.06 98 GLU A O 1
ATOM 754 N N . TYR A 1 99 ? 8.071 -5.361 -5.139 1.00 93.12 99 TYR A N 1
ATOM 755 C CA . TYR A 1 99 ? 7.598 -5.190 -6.499 1.00 93.12 99 TYR A CA 1
ATOM 756 C C . TYR A 1 99 ? 8.709 -5.493 -7.502 1.00 93.12 99 TYR A C 1
ATOM 758 O O . TYR A 1 99 ? 8.508 -6.282 -8.423 1.00 93.12 99 TYR A O 1
ATOM 766 N N . ARG A 1 100 ? 9.913 -4.942 -7.306 1.00 92.19 100 ARG A N 1
ATOM 767 C CA . ARG A 1 100 ? 11.063 -5.188 -8.181 1.00 92.19 100 ARG A CA 1
ATOM 768 C C . ARG A 1 100 ? 11.468 -6.656 -8.182 1.00 92.19 100 ARG A C 1
ATOM 770 O O . ARG A 1 100 ? 11.727 -7.203 -9.252 1.00 92.19 100 ARG A O 1
ATOM 777 N N . ARG A 1 101 ? 11.513 -7.305 -7.013 1.00 90.62 101 ARG A N 1
ATOM 778 C CA . ARG A 1 101 ? 11.832 -8.736 -6.914 1.00 90.62 101 ARG A CA 1
ATOM 779 C C . ARG A 1 101 ? 10.828 -9.581 -7.693 1.00 90.62 101 ARG A C 1
ATOM 781 O O . ARG A 1 101 ? 11.250 -10.460 -8.438 1.00 90.62 101 ARG A O 1
ATOM 788 N N . GLU A 1 102 ? 9.535 -9.315 -7.539 1.00 90.56 102 GLU A N 1
ATOM 789 C CA . GLU A 1 102 ? 8.490 -10.085 -8.217 1.00 90.56 102 GLU A CA 1
ATOM 790 C C . GLU A 1 102 ? 8.486 -9.826 -9.727 1.00 90.56 102 GLU A C 1
ATOM 792 O O . GLU A 1 102 ? 8.525 -10.754 -10.532 1.00 90.56 102 GLU A O 1
ATOM 797 N N . THR A 1 103 ? 8.576 -8.556 -10.114 1.00 91.44 103 THR A N 1
ATOM 798 C CA . THR A 1 103 ? 8.648 -8.108 -11.509 1.00 91.44 103 THR A CA 1
ATOM 799 C C . THR A 1 103 ? 9.866 -8.692 -12.233 1.00 91.44 103 THR A C 1
ATOM 801 O O . THR A 1 103 ? 9.790 -9.037 -13.410 1.00 91.44 103 THR A O 1
ATOM 804 N N . ASN A 1 104 ? 11.006 -8.843 -11.550 1.00 91.19 104 ASN A N 1
ATOM 805 C CA . ASN A 1 104 ? 12.218 -9.408 -12.145 1.00 91.19 104 ASN A CA 1
ATOM 806 C C . ASN A 1 104 ? 12.074 -10.888 -12.527 1.00 91.19 104 ASN A C 1
ATOM 808 O O . ASN A 1 104 ? 12.680 -11.292 -13.517 1.00 91.19 104 ASN A O 1
ATOM 812 N N . LYS A 1 105 ? 11.258 -11.674 -11.811 1.00 93.19 105 LYS A N 1
ATOM 813 C CA . LYS A 1 105 ? 11.003 -13.090 -12.146 1.00 93.19 105 LYS A CA 1
ATOM 814 C C . LYS A 1 105 ? 10.286 -13.256 -13.484 1.00 93.19 105 LYS A C 1
ATOM 816 O O . LYS A 1 105 ? 10.434 -14.277 -14.140 1.00 93.19 105 LYS A O 1
ATOM 821 N N . GLN A 1 106 ? 9.510 -12.250 -13.875 1.00 92.88 106 GLN A N 1
ATOM 822 C CA . GLN A 1 106 ? 8.707 -12.264 -15.096 1.00 92.88 106 GLN A CA 1
ATOM 823 C C . GLN A 1 106 ? 9.476 -11.735 -16.311 1.00 92.88 106 GLN A C 1
ATOM 825 O O . GLN A 1 106 ? 8.927 -11.656 -17.409 1.00 92.88 106 GLN A O 1
ATOM 830 N N . ARG A 1 107 ? 10.737 -11.317 -16.135 1.00 93.38 107 ARG A N 1
ATOM 831 C CA . ARG A 1 107 ? 11.520 -10.781 -17.244 1.00 93.38 107 ARG A CA 1
ATOM 832 C C . ARG A 1 107 ? 11.961 -11.893 -18.185 1.00 93.38 107 ARG A C 1
ATOM 834 O O . ARG A 1 107 ? 12.501 -12.909 -17.765 1.00 93.38 107 ARG A O 1
ATOM 841 N N . LEU A 1 108 ? 11.800 -11.636 -19.474 1.00 93.00 108 LEU A N 1
ATOM 842 C CA . LEU A 1 108 ? 12.187 -12.516 -20.563 1.00 93.00 108 LEU A CA 1
ATOM 843 C C . LEU A 1 108 ? 13.381 -11.923 -21.308 1.00 93.00 108 LEU A C 1
ATOM 845 O O . LEU A 1 108 ? 13.467 -10.708 -21.516 1.00 93.00 108 LEU A O 1
ATOM 849 N N . ALA A 1 109 ? 14.303 -12.790 -21.719 1.00 94.81 109 ALA A N 1
ATOM 850 C CA . ALA A 1 109 ? 15.434 -12.395 -22.542 1.00 94.81 109 ALA A CA 1
ATOM 851 C C . ALA A 1 109 ? 14.985 -12.139 -23.985 1.00 94.81 109 ALA A C 1
ATOM 853 O O . ALA A 1 109 ? 14.250 -12.923 -24.588 1.00 94.81 109 ALA A O 1
ATOM 854 N N . CYS A 1 110 ? 15.459 -11.042 -24.568 1.00 91.69 110 CYS A N 1
ATOM 855 C CA . CYS A 1 110 ? 15.297 -10.798 -25.989 1.00 91.69 110 CYS A CA 1
ATOM 856 C C . CYS A 1 110 ? 16.139 -11.787 -26.801 1.00 91.69 110 CYS A C 1
ATOM 858 O O . CYS A 1 110 ? 17.352 -11.855 -26.620 1.00 91.69 110 CYS A O 1
ATOM 860 N N . LYS A 1 111 ? 15.511 -12.478 -27.760 1.00 91.06 111 LYS A N 1
ATOM 861 C CA . LYS A 1 111 ? 16.166 -13.465 -28.638 1.00 91.06 111 LYS A CA 1
ATOM 862 C C . LYS A 1 111 ? 17.342 -12.904 -29.453 1.00 91.06 111 LYS A C 1
ATOM 864 O O . LYS A 1 111 ? 18.196 -13.669 -29.874 1.00 91.06 111 LYS A O 1
ATOM 869 N N . PHE A 1 112 ? 17.391 -11.588 -29.673 1.00 87.38 112 PHE A N 1
ATOM 870 C CA . PHE A 1 112 ? 18.387 -10.949 -30.540 1.00 87.38 112 PHE A CA 1
ATOM 871 C C . PHE A 1 112 ? 19.538 -10.269 -29.783 1.00 87.38 112 PHE A C 1
ATOM 873 O O . PHE A 1 112 ? 20.665 -10.282 -30.263 1.00 87.38 112 PHE A O 1
ATOM 880 N N . CYS A 1 113 ? 19.285 -9.657 -28.617 1.00 89.06 113 CYS A N 1
ATOM 881 C CA . CYS A 1 113 ? 20.325 -8.958 -27.841 1.00 89.06 113 CYS A CA 1
ATOM 882 C C . CYS A 1 113 ? 20.571 -9.523 -26.436 1.00 89.06 113 CYS A C 1
ATOM 884 O O . CYS A 1 113 ? 21.406 -8.984 -25.713 1.00 89.06 113 CYS A O 1
ATOM 886 N N . GLY A 1 114 ? 19.815 -10.535 -26.006 1.00 88.44 114 GLY A N 1
ATOM 887 C CA . GLY A 1 114 ? 19.944 -11.165 -24.688 1.00 88.44 114 GLY A CA 1
ATOM 888 C C . GLY A 1 114 ? 19.480 -10.316 -23.495 1.00 88.44 114 GLY A C 1
ATOM 889 O O . GLY A 1 114 ? 19.389 -10.833 -22.386 1.00 88.44 114 GLY A O 1
ATOM 890 N N . LYS A 1 115 ? 19.147 -9.030 -23.683 1.00 88.94 115 LYS A N 1
ATOM 891 C CA . LYS A 1 115 ? 18.682 -8.152 -22.595 1.00 88.94 115 LYS A CA 1
ATOM 892 C C . LYS A 1 115 ? 17.326 -8.605 -22.046 1.00 88.94 115 LYS A C 1
ATOM 894 O O . LYS A 1 115 ? 16.464 -9.055 -22.800 1.00 88.94 115 LYS A O 1
ATOM 899 N N . LEU A 1 116 ? 17.140 -8.433 -20.739 1.00 90.69 116 LEU A N 1
ATOM 900 C CA . LEU A 1 116 ? 15.932 -8.815 -20.008 1.00 90.69 116 LEU A CA 1
ATOM 901 C C . LEU A 1 116 ? 14.883 -7.695 -20.015 1.00 90.69 116 LEU A C 1
ATOM 903 O O . LEU A 1 116 ? 15.174 -6.563 -19.627 1.00 90.69 116 LEU A O 1
ATOM 907 N N . PHE A 1 117 ? 13.645 -8.031 -20.371 1.00 90.88 117 PHE A N 1
ATOM 908 C CA . PHE A 1 117 ? 12.508 -7.108 -20.409 1.00 90.88 117 PHE A CA 1
ATOM 909 C C . PHE A 1 117 ? 11.259 -7.755 -19.823 1.00 90.88 117 PHE A C 1
ATOM 911 O O . PHE A 1 117 ? 11.116 -8.970 -19.852 1.00 90.88 117 PHE A O 1
ATOM 918 N N . LEU A 1 118 ? 10.317 -6.945 -19.341 1.00 90.31 118 LEU A N 1
ATOM 919 C CA . LEU A 1 118 ? 8.961 -7.444 -19.100 1.00 90.31 118 LEU A CA 1
ATOM 920 C C . LEU A 1 118 ? 8.290 -7.830 -20.423 1.00 90.31 118 LEU A C 1
ATOM 922 O O . LEU A 1 118 ? 8.612 -7.193 -21.426 1.00 90.31 118 LEU A O 1
ATOM 926 N N . PRO A 1 119 ? 7.353 -8.794 -20.443 1.00 88.94 119 PRO A N 1
ATOM 927 C CA . PRO A 1 119 ? 6.732 -9.279 -21.678 1.00 88.94 119 PRO A CA 1
ATOM 928 C C . PRO A 1 119 ? 6.181 -8.154 -22.570 1.00 88.94 119 PRO A C 1
ATOM 930 O O . PRO A 1 119 ? 6.515 -8.076 -23.751 1.00 88.94 119 PRO A O 1
ATOM 933 N N . GLU A 1 120 ? 5.448 -7.206 -21.982 1.00 86.00 120 GLU A N 1
ATOM 934 C CA . GLU A 1 120 ? 4.891 -6.039 -22.684 1.00 86.00 120 GLU A CA 1
ATOM 935 C C . GLU A 1 120 ? 5.981 -5.149 -23.303 1.00 86.00 120 GLU A C 1
ATOM 937 O O . GLU A 1 120 ? 5.881 -4.692 -24.444 1.00 86.00 120 GLU A O 1
ATOM 942 N N . LYS A 1 121 ? 7.080 -4.940 -22.568 1.00 88.56 121 LYS A N 1
ATOM 943 C CA . LYS A 1 121 ? 8.222 -4.141 -23.033 1.00 88.56 121 LYS A CA 1
ATOM 944 C C . LYS A 1 121 ? 9.075 -4.893 -24.049 1.00 88.56 121 LYS A C 1
ATOM 946 O O . LYS A 1 121 ? 9.689 -4.257 -24.903 1.00 88.56 121 LYS A O 1
ATOM 951 N N . LEU A 1 122 ? 9.124 -6.222 -23.968 1.00 89.38 122 LEU A N 1
ATOM 952 C CA . LEU A 1 122 ? 9.873 -7.060 -24.895 1.00 89.38 122 LEU A CA 1
ATOM 953 C C . LEU A 1 122 ? 9.271 -6.979 -26.297 1.00 89.38 122 LEU A C 1
ATOM 955 O O . LEU A 1 122 ? 10.016 -6.790 -27.256 1.00 89.38 122 LEU A O 1
ATOM 959 N N . ALA A 1 123 ? 7.942 -7.052 -26.404 1.00 85.56 123 ALA A N 1
ATOM 960 C CA . ALA A 1 123 ? 7.237 -6.904 -27.675 1.00 85.56 123 ALA A CA 1
ATOM 961 C C . ALA A 1 123 ? 7.564 -5.556 -28.341 1.00 85.56 123 ALA A C 1
ATOM 963 O O . ALA A 1 123 ? 7.934 -5.496 -29.514 1.00 85.56 123 ALA A O 1
ATOM 964 N N . PHE A 1 124 ? 7.522 -4.470 -27.565 1.00 86.50 124 PHE A N 1
ATOM 965 C CA . PHE A 1 124 ? 7.886 -3.138 -28.047 1.00 86.50 124 PHE A CA 1
ATOM 966 C C . PHE A 1 124 ? 9.366 -3.041 -28.458 1.00 86.50 124 PHE A C 1
ATOM 968 O O . PHE A 1 124 ? 9.697 -2.500 -29.515 1.00 86.50 124 PHE A O 1
ATOM 975 N N . HIS A 1 125 ? 10.267 -3.605 -27.650 1.00 86.88 125 HIS A N 1
ATOM 976 C CA . HIS A 1 125 ? 11.696 -3.648 -27.943 1.00 86.88 125 HIS A CA 1
ATOM 977 C C . HIS A 1 125 ? 11.992 -4.391 -29.253 1.00 86.88 125 HIS A C 1
ATOM 979 O O . HIS A 1 125 ? 12.752 -3.885 -30.081 1.00 86.88 125 HIS A O 1
ATOM 985 N N . GLN A 1 126 ? 11.370 -5.553 -29.462 1.00 84.50 126 GLN A N 1
ATOM 986 C CA . GLN A 1 126 ? 11.574 -6.359 -30.665 1.00 84.50 126 GLN A CA 1
ATOM 987 C C . GLN A 1 126 ? 11.044 -5.669 -31.926 1.00 84.50 126 GLN A C 1
ATOM 989 O O . GLN A 1 126 ? 11.663 -5.720 -32.983 1.00 84.50 126 GLN A O 1
ATOM 994 N N . ARG A 1 127 ? 9.928 -4.949 -31.799 1.00 83.50 127 ARG A N 1
ATOM 995 C CA . ARG A 1 127 ? 9.303 -4.258 -32.928 1.00 83.50 127 ARG A CA 1
ATOM 996 C C . ARG A 1 127 ? 10.076 -3.031 -33.412 1.00 83.50 127 ARG A C 1
ATOM 998 O O . ARG A 1 127 ? 10.079 -2.755 -34.606 1.00 83.50 127 ARG A O 1
ATOM 1005 N N . TYR A 1 128 ? 10.708 -2.279 -32.511 1.00 81.50 128 TYR A N 1
ATOM 1006 C CA . TYR A 1 128 ? 11.258 -0.959 -32.860 1.00 81.50 128 TYR A CA 1
ATOM 1007 C C . TYR A 1 128 ? 12.766 -0.815 -32.650 1.00 81.50 128 TYR A C 1
ATOM 1009 O O . TYR A 1 128 ? 13.386 0.075 -33.229 1.00 81.50 128 TYR A O 1
ATOM 1017 N N . PHE A 1 129 ? 13.384 -1.674 -31.839 1.00 80.44 129 PHE A N 1
ATOM 1018 C CA . PHE A 1 129 ? 14.774 -1.485 -31.416 1.00 80.44 129 PHE A CA 1
ATOM 1019 C C . PHE A 1 129 ? 15.678 -2.661 -31.775 1.00 80.44 129 PHE A C 1
ATOM 1021 O O . PHE A 1 129 ? 16.862 -2.440 -32.038 1.00 80.44 129 PHE A O 1
ATOM 1028 N N . CYS A 1 130 ? 15.174 -3.896 -31.794 1.00 82.44 130 CYS A N 1
ATOM 1029 C CA . CYS A 1 130 ? 16.028 -5.079 -31.868 1.00 82.44 130 CYS A CA 1
ATOM 1030 C C . CYS A 1 130 ? 15.387 -6.249 -32.616 1.00 82.44 130 CYS A C 1
ATOM 1032 O O . CYS A 1 130 ? 14.327 -6.714 -32.234 1.00 82.44 130 CYS A O 1
ATOM 1034 N N . GLY A 1 131 ? 16.067 -6.769 -33.631 1.00 83.19 131 GLY A N 1
ATOM 1035 C CA . GLY A 1 131 ? 15.555 -7.836 -34.488 1.00 83.19 131 GLY A CA 1
ATOM 1036 C C . GLY A 1 131 ? 15.707 -7.476 -35.965 1.00 83.19 131 GLY A C 1
ATOM 1037 O O . GLY A 1 131 ? 15.999 -6.316 -36.272 1.00 83.19 131 GLY A O 1
ATOM 1038 N N . PRO A 1 132 ? 15.554 -8.456 -36.867 1.00 78.88 132 PRO A N 1
ATOM 1039 C CA . PR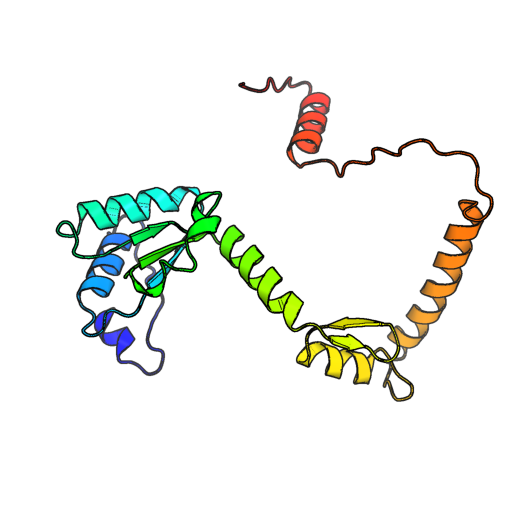O A 1 132 ? 15.704 -8.252 -38.306 1.00 78.88 132 PRO A CA 1
ATOM 1040 C C . PRO A 1 132 ? 14.636 -7.301 -38.865 1.00 78.88 132 PRO A C 1
ATOM 1042 O O . PRO A 1 132 ? 14.958 -6.443 -39.680 1.00 78.88 132 PRO A O 1
ATOM 1045 N N . ASP A 1 133 ? 13.413 -7.370 -38.335 1.00 79.12 133 ASP A N 1
ATOM 1046 C CA . ASP A 1 133 ? 12.258 -6.594 -38.812 1.00 79.12 133 ASP A CA 1
ATOM 1047 C C . ASP A 1 133 ? 11.997 -5.321 -37.990 1.00 79.12 133 ASP A C 1
ATOM 1049 O O . ASP A 1 133 ? 10.918 -4.729 -38.050 1.00 79.12 133 ASP A O 1
ATOM 1053 N N . ALA A 1 134 ? 12.962 -4.895 -37.169 1.00 79.12 134 ALA A N 1
ATOM 1054 C CA . ALA A 1 134 ? 12.773 -3.747 -36.292 1.00 79.12 134 ALA A CA 1
ATOM 1055 C C . ALA A 1 134 ? 12.635 -2.443 -37.104 1.00 79.12 134 ALA A C 1
ATOM 1057 O O . ALA A 1 134 ? 13.575 -2.005 -37.776 1.00 79.12 134 ALA A O 1
ATOM 1058 N N . VAL A 1 135 ? 11.488 -1.768 -36.981 1.00 74.56 135 VAL A N 1
ATOM 1059 C CA . VAL A 1 135 ? 11.203 -0.504 -37.678 1.00 74.56 135 VAL A CA 1
ATOM 1060 C C . VAL A 1 135 ? 11.869 0.648 -36.930 1.00 74.56 135 VAL A C 1
ATOM 1062 O O . VAL A 1 135 ? 11.275 1.316 -36.083 1.00 74.56 135 VAL A O 1
ATOM 1065 N N . ARG A 1 136 ? 13.154 0.853 -37.214 1.00 67.94 136 ARG A N 1
ATOM 1066 C CA . ARG A 1 136 ? 13.973 1.883 -36.569 1.00 67.94 136 ARG A CA 1
ATOM 1067 C C . ARG A 1 136 ? 13.765 3.234 -37.234 1.00 67.94 136 ARG A C 1
ATOM 1069 O O . ARG A 1 136 ? 13.930 3.373 -38.445 1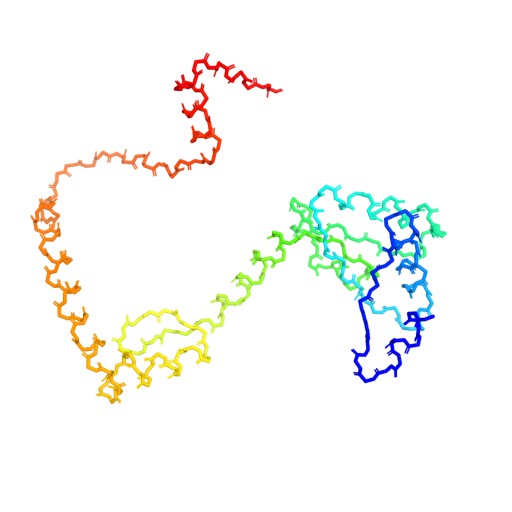.00 67.94 136 ARG A O 1
ATOM 1076 N N . THR A 1 137 ? 13.510 4.259 -36.430 1.00 65.88 137 THR A N 1
ATOM 1077 C CA . THR A 1 137 ? 13.498 5.644 -36.921 1.00 65.88 137 THR A CA 1
ATOM 1078 C C . THR A 1 137 ? 14.894 6.065 -37.406 1.00 65.88 137 THR A C 1
ATOM 1080 O O . THR A 1 137 ? 15.915 5.534 -36.953 1.00 65.88 137 THR A O 1
ATOM 1083 N N . ALA A 1 138 ? 14.972 7.057 -38.302 1.00 64.00 138 ALA A N 1
ATOM 1084 C CA . ALA A 1 138 ? 16.246 7.561 -38.833 1.00 64.00 138 ALA A CA 1
ATOM 1085 C C . ALA A 1 138 ? 17.234 7.981 -37.719 1.00 64.00 138 ALA A C 1
ATOM 1087 O O . ALA A 1 138 ? 18.423 7.670 -37.789 1.00 64.00 138 ALA A O 1
ATOM 1088 N N . LYS A 1 139 ? 16.725 8.585 -36.634 1.00 61.97 139 LYS A N 1
ATOM 1089 C CA . LYS A 1 139 ? 17.509 8.984 -35.451 1.00 61.97 139 LYS A CA 1
ATOM 1090 C C . LYS A 1 139 ? 18.076 7.780 -34.683 1.00 61.97 139 LYS A C 1
ATOM 1092 O O . LYS A 1 139 ? 19.227 7.798 -34.250 1.00 61.97 139 LYS A O 1
ATOM 1097 N N . GLN A 1 140 ? 17.300 6.703 -34.553 1.00 58.00 140 GLN A N 1
ATOM 1098 C CA . GLN A 1 140 ? 17.738 5.473 -33.882 1.00 58.00 140 GLN A CA 1
ATOM 1099 C C . GLN A 1 140 ? 18.808 4.724 -34.691 1.00 58.00 140 GLN A C 1
ATOM 1101 O O . GLN A 1 140 ? 19.780 4.247 -34.107 1.00 58.00 140 GLN A O 1
ATOM 1106 N N . ARG A 1 141 ? 18.707 4.698 -36.030 1.00 58.84 141 ARG A N 1
ATOM 1107 C CA . ARG A 1 141 ? 19.739 4.108 -36.910 1.00 58.84 141 ARG A CA 1
ATOM 1108 C C . ARG A 1 141 ? 21.115 4.762 -36.740 1.00 58.84 141 ARG A C 1
ATOM 1110 O O . ARG A 1 141 ? 22.127 4.070 -36.805 1.00 58.84 141 ARG A O 1
ATOM 1117 N N . MET A 1 142 ? 21.162 6.070 -36.486 1.00 55.62 142 MET A N 1
ATOM 1118 C CA . MET A 1 142 ? 22.419 6.798 -36.267 1.00 55.62 142 MET A CA 1
ATOM 1119 C C . MET A 1 142 ? 23.069 6.512 -34.903 1.00 55.62 142 MET A C 1
ATOM 1121 O O . MET A 1 142 ? 24.280 6.674 -34.762 1.00 55.62 142 MET A O 1
ATOM 1125 N N . THR A 1 143 ? 22.301 6.064 -33.904 1.00 56.16 143 THR A N 1
ATOM 1126 C CA . THR A 1 143 ? 22.809 5.850 -32.534 1.00 56.16 143 THR A CA 1
ATOM 1127 C C . THR A 1 143 ? 23.552 4.513 -32.405 1.00 56.16 143 THR A C 1
ATOM 1129 O O . THR A 1 143 ? 24.586 4.441 -31.741 1.00 56.16 143 THR A O 1
ATOM 1132 N N . ASP A 1 144 ? 23.104 3.477 -33.123 1.00 55.59 144 ASP A N 1
ATOM 1133 C CA . ASP A 1 144 ? 23.738 2.148 -33.132 1.00 55.59 144 ASP A CA 1
ATOM 1134 C C . ASP A 1 144 ? 25.175 2.159 -33.683 1.00 55.59 144 ASP A C 1
ATOM 1136 O O . ASP A 1 144 ? 26.019 1.399 -33.206 1.00 55.59 144 ASP A O 1
ATOM 1140 N N . LYS A 1 145 ? 25.485 3.054 -34.634 1.00 51.50 145 LYS A N 1
ATOM 1141 C CA . LYS A 1 145 ? 26.845 3.211 -35.182 1.00 51.50 145 LYS A CA 1
ATOM 1142 C C . LYS A 1 145 ? 27.849 3.714 -34.138 1.00 51.50 145 LYS A C 1
ATOM 1144 O O . LYS A 1 145 ? 29.013 3.350 -34.199 1.00 51.50 145 LYS A O 1
ATOM 1149 N N . LYS A 1 146 ? 27.418 4.517 -33.156 1.00 49.41 146 LYS A N 1
ATOM 1150 C CA . LYS A 1 146 ? 28.328 5.075 -32.138 1.00 49.41 146 LYS A CA 1
ATOM 1151 C C . LYS A 1 146 ? 28.666 4.085 -31.022 1.00 49.41 146 LYS A C 1
ATOM 1153 O O . LYS A 1 146 ? 29.754 4.162 -30.465 1.00 49.41 146 LYS A O 1
ATOM 1158 N N . HIS A 1 147 ? 27.764 3.163 -30.685 1.00 52.53 147 HIS A N 1
ATOM 1159 C CA . HIS A 1 147 ? 27.884 2.385 -29.446 1.00 52.53 147 HIS A CA 1
ATOM 1160 C C . HIS A 1 147 ? 28.817 1.165 -29.542 1.00 52.53 147 HIS A C 1
ATOM 1162 O O . HIS A 1 147 ? 29.392 0.780 -28.527 1.00 52.53 147 HIS A O 1
ATOM 1168 N N . LYS A 1 148 ? 28.994 0.562 -30.729 1.00 50.28 148 LYS A N 1
ATOM 1169 C CA . LYS A 1 148 ? 29.955 -0.545 -30.922 1.00 50.28 148 LYS A CA 1
ATOM 1170 C C . LYS A 1 148 ? 31.392 -0.033 -31.036 1.00 50.28 148 LYS A C 1
ATOM 1172 O O . LYS A 1 148 ? 32.262 -0.522 -30.325 1.00 50.28 148 LYS A O 1
ATOM 1177 N N . ASP A 1 149 ? 31.619 1.009 -31.831 1.00 51.50 149 ASP A N 1
ATOM 1178 C CA . ASP A 1 149 ? 32.972 1.520 -32.082 1.00 51.50 149 ASP A CA 1
ATOM 1179 C C . ASP A 1 149 ? 33.548 2.288 -30.885 1.00 51.50 149 ASP A C 1
ATOM 1181 O O . ASP A 1 149 ? 34.740 2.182 -30.605 1.00 51.50 149 ASP A O 1
ATOM 1185 N N . ALA A 1 150 ? 32.719 3.025 -30.135 1.00 54.12 150 ALA A N 1
ATOM 1186 C CA . ALA A 1 150 ? 33.175 3.742 -28.941 1.00 54.12 150 ALA A CA 1
ATOM 1187 C C . ALA A 1 150 ? 33.469 2.798 -27.764 1.00 54.12 150 ALA A C 1
ATOM 1189 O O . ALA A 1 150 ? 34.442 3.012 -27.045 1.00 54.12 150 ALA A O 1
ATOM 1190 N N . ALA A 1 151 ? 32.672 1.736 -27.589 1.00 55.00 151 ALA A N 1
ATOM 1191 C CA . ALA A 1 151 ? 32.920 0.729 -26.559 1.00 55.00 151 ALA A CA 1
ATOM 1192 C C . ALA A 1 151 ? 34.197 -0.073 -26.858 1.00 55.00 151 ALA A C 1
ATOM 1194 O O . ALA A 1 151 ? 35.031 -0.234 -25.973 1.00 55.00 151 ALA A O 1
ATOM 1195 N N . VAL A 1 152 ? 34.405 -0.496 -28.112 1.00 57.59 152 VAL A N 1
ATOM 1196 C CA . VAL A 1 152 ? 35.626 -1.208 -28.533 1.00 57.59 152 VAL A CA 1
ATOM 1197 C C . VAL A 1 152 ? 36.865 -0.311 -28.429 1.00 57.59 152 VAL A C 1
ATOM 1199 O O . VAL A 1 152 ? 37.880 -0.743 -27.884 1.00 57.59 152 VAL A O 1
ATOM 1202 N N . LYS A 1 153 ? 36.780 0.960 -28.856 1.00 58.38 153 LYS A N 1
ATOM 1203 C CA . LYS A 1 153 ? 37.876 1.929 -28.679 1.00 58.38 153 LYS A CA 1
ATOM 1204 C C . LYS A 1 153 ? 38.190 2.191 -27.208 1.00 58.38 153 LYS A C 1
ATOM 1206 O O . LYS A 1 153 ? 39.367 2.267 -26.869 1.00 58.38 153 LYS A O 1
ATOM 1211 N N . GLY A 1 154 ? 37.175 2.287 -26.346 1.00 53.84 154 GLY A N 1
ATOM 1212 C CA . GLY A 1 154 ? 37.344 2.439 -24.897 1.00 53.84 154 GLY A CA 1
ATOM 1213 C C . GLY A 1 154 ? 38.016 1.226 -24.245 1.00 53.84 154 GLY A C 1
ATOM 1214 O O . GLY A 1 154 ? 38.883 1.380 -23.394 1.00 53.84 154 GLY A O 1
ATOM 1215 N N . MET A 1 155 ? 37.682 0.012 -24.689 1.00 56.09 155 MET A N 1
ATOM 1216 C CA . MET A 1 155 ? 38.318 -1.219 -24.200 1.00 56.09 155 MET A CA 1
ATOM 1217 C C . MET A 1 155 ? 39.784 -1.342 -24.654 1.00 56.09 155 MET A C 1
ATOM 1219 O O . MET A 1 155 ? 40.620 -1.790 -23.873 1.00 56.09 155 MET A O 1
ATOM 1223 N N . GLN A 1 156 ? 40.116 -0.892 -25.872 1.00 58.22 156 GLN A N 1
ATOM 1224 C CA . GLN A 1 156 ? 41.496 -0.849 -26.383 1.00 58.22 156 GLN A CA 1
ATOM 1225 C C . GLN A 1 156 ? 42.355 0.226 -25.704 1.00 58.22 156 GLN A C 1
ATOM 1227 O O . GLN A 1 156 ? 43.517 -0.030 -25.403 1.00 58.22 156 GLN A O 1
ATOM 1232 N N . THR A 1 157 ? 41.794 1.406 -25.415 1.00 59.09 157 THR A N 1
ATOM 1233 C CA . THR A 1 157 ? 42.515 2.468 -24.682 1.00 59.09 157 THR A CA 1
ATOM 1234 C C . THR A 1 157 ? 42.736 2.130 -23.207 1.00 59.09 157 THR A C 1
ATOM 1236 O O . THR A 1 157 ? 43.657 2.670 -22.605 1.00 59.09 157 THR A O 1
ATOM 1239 N N . MET A 1 158 ? 41.950 1.208 -22.639 1.00 47.88 158 MET A N 1
ATOM 1240 C CA . MET A 1 158 ? 42.105 0.722 -21.261 1.00 47.88 158 MET A CA 1
ATOM 1241 C C . MET A 1 158 ? 42.882 -0.602 -21.136 1.00 47.88 158 MET A C 1
ATOM 1243 O O . MET A 1 158 ? 42.972 -1.141 -20.037 1.00 47.88 158 MET A O 1
ATOM 1247 N N . GLY A 1 159 ? 43.449 -1.142 -22.226 1.00 48.69 159 GLY A N 1
ATOM 1248 C CA . GLY A 1 159 ? 44.379 -2.280 -22.166 1.00 48.69 159 GLY A CA 1
ATOM 1249 C C . GLY A 1 159 ? 43.801 -3.595 -21.621 1.00 48.69 159 GLY A C 1
ATOM 1250 O O . GLY A 1 159 ? 44.549 -4.431 -21.118 1.00 48.69 159 GLY A O 1
ATOM 1251 N N . ILE A 1 160 ? 42.486 -3.816 -21.706 1.00 47.06 160 ILE A N 1
ATOM 1252 C CA . ILE A 1 160 ? 41.864 -5.051 -21.205 1.00 47.06 160 ILE A CA 1
ATOM 1253 C C . ILE A 1 160 ? 42.029 -6.153 -22.263 1.00 47.06 160 ILE A C 1
ATOM 1255 O O . ILE A 1 160 ? 41.263 -6.235 -23.222 1.00 47.06 160 ILE A O 1
ATOM 1259 N N . GLY A 1 161 ? 43.066 -6.978 -22.094 1.00 44.88 161 GLY A N 1
ATOM 1260 C CA . GLY A 1 161 ? 43.408 -8.093 -22.988 1.00 44.88 161 GLY A CA 1
ATOM 1261 C C . GLY A 1 161 ? 44.765 -8.754 -22.713 1.00 44.88 161 GLY A C 1
ATOM 1262 O O . GLY A 1 161 ? 44.996 -9.868 -23.170 1.00 44.88 161 GLY A O 1
ATOM 1263 N N . GLN A 1 162 ? 45.643 -8.125 -21.928 1.00 39.12 162 GLN A N 1
ATOM 1264 C CA . GLN A 1 162 ? 46.794 -8.794 -21.318 1.00 39.12 162 GLN A CA 1
ATOM 1265 C C . GLN A 1 162 ? 46.574 -8.810 -19.809 1.00 39.12 162 GLN A C 1
ATOM 1267 O O . GLN A 1 162 ? 46.299 -7.767 -19.228 1.00 39.12 162 GLN A O 1
ATOM 1272 N N . ALA A 1 163 ? 46.624 -9.985 -19.187 1.00 40.94 163 ALA A N 1
ATOM 1273 C CA . ALA A 1 163 ? 46.468 -10.120 -17.743 1.00 40.94 163 ALA A CA 1
ATOM 1274 C C . ALA A 1 163 ? 47.806 -9.855 -17.028 1.00 40.94 163 ALA A C 1
ATOM 1276 O O . ALA A 1 163 ? 48.771 -10.567 -17.307 1.00 40.94 163 ALA A O 1
ATOM 1277 N N . PRO A 1 164 ? 47.868 -8.922 -16.059 1.00 36.56 164 PRO A N 1
ATOM 1278 C CA . PRO A 1 164 ? 48.851 -8.938 -14.984 1.00 36.56 164 PRO A CA 1
ATOM 1279 C C . PRO A 1 164 ? 48.185 -9.372 -13.659 1.00 36.56 164 PRO A C 1
ATOM 1281 O O . PRO A 1 164 ? 46.955 -9.438 -13.571 1.00 36.56 164 PRO A O 1
ATOM 1284 N N . PRO A 1 165 ? 48.978 -9.734 -12.634 1.00 36.72 165 PRO A N 1
ATOM 1285 C CA . PRO A 1 165 ? 48.534 -10.611 -11.558 1.00 36.72 165 PRO A CA 1
ATOM 1286 C C . PRO A 1 165 ? 47.534 -9.958 -10.599 1.00 36.72 165 PRO A C 1
ATOM 1288 O O . PRO A 1 165 ? 47.521 -8.749 -10.368 1.00 36.72 165 PRO A O 1
ATOM 1291 N N . SER A 1 166 ? 46.705 -10.828 -10.024 1.00 46.06 166 SER A N 1
ATOM 1292 C CA . SER A 1 166 ? 45.654 -10.564 -9.045 1.00 46.06 166 SER A CA 1
ATOM 1293 C C . SER A 1 166 ? 46.046 -9.553 -7.964 1.00 46.06 166 SER A C 1
ATOM 1295 O O . SER A 1 166 ? 46.862 -9.848 -7.091 1.00 46.06 166 SER A O 1
ATOM 1297 N N . THR A 1 167 ? 45.362 -8.412 -7.953 1.00 33.06 167 THR A N 1
ATOM 1298 C CA . THR A 1 167 ? 45.188 -7.571 -6.762 1.00 33.06 167 THR A CA 1
ATOM 1299 C C . THR A 1 167 ? 43.692 -7.309 -6.558 1.00 33.06 167 THR A C 1
ATOM 1301 O O . THR A 1 167 ? 42.973 -7.075 -7.533 1.00 33.06 167 THR A O 1
ATOM 1304 N N . PRO A 1 168 ? 43.168 -7.407 -5.323 1.00 33.03 168 PRO A N 1
ATOM 1305 C CA . PRO A 1 168 ? 41.737 -7.286 -5.079 1.00 33.03 168 PRO A CA 1
ATOM 1306 C C . PRO A 1 168 ? 41.319 -5.812 -5.165 1.00 33.03 168 PRO A C 1
ATOM 1308 O O . PRO A 1 168 ? 41.663 -5.004 -4.307 1.00 33.03 168 PRO A O 1
ATOM 1311 N N . SER A 1 169 ? 40.576 -5.456 -6.215 1.00 35.75 169 SER A N 1
ATOM 1312 C CA . SER A 1 169 ? 40.011 -4.114 -6.390 1.00 35.75 169 SER A CA 1
ATOM 1313 C C . SER A 1 169 ? 38.768 -3.944 -5.510 1.00 35.75 169 SER A C 1
ATOM 1315 O O . SER A 1 169 ? 37.709 -4.509 -5.780 1.00 35.75 169 SER A O 1
ATOM 1317 N N . SER A 1 170 ? 38.902 -3.174 -4.431 1.00 36.47 170 SER A N 1
ATOM 1318 C CA . SER A 1 170 ? 37.857 -2.881 -3.445 1.00 36.47 170 SER A CA 1
ATOM 1319 C C . SER A 1 170 ? 37.037 -1.635 -3.808 1.00 36.47 170 SER A C 1
ATOM 1321 O O . SER A 1 170 ? 36.896 -0.721 -2.993 1.00 36.47 170 SER A O 1
ATOM 1323 N N . TYR A 1 171 ? 36.514 -1.546 -5.032 1.00 30.88 171 TYR A N 1
ATOM 1324 C CA . TYR A 1 171 ? 35.690 -0.395 -5.408 1.00 30.88 171 TYR A CA 1
ATOM 1325 C C . TYR A 1 171 ? 34.282 -0.527 -4.803 1.00 30.88 171 TYR A C 1
ATOM 1327 O O . TYR A 1 171 ? 33.408 -1.202 -5.345 1.00 30.88 171 TYR A O 1
ATOM 1335 N N . GLN A 1 172 ? 34.064 0.102 -3.647 1.00 38.66 172 GLN A N 1
ATOM 1336 C CA . GLN A 1 172 ? 32.737 0.273 -3.057 1.00 38.66 172 GLN A CA 1
ATOM 1337 C C . GLN A 1 172 ? 32.081 1.534 -3.620 1.00 38.66 172 GLN A C 1
ATOM 1339 O O . GLN A 1 172 ? 32.665 2.615 -3.613 1.00 38.66 172 GLN A O 1
ATOM 1344 N N . THR A 1 173 ? 30.842 1.398 -4.094 1.00 32.44 173 THR A N 1
ATOM 1345 C CA . THR A 1 173 ? 30.001 2.535 -4.479 1.00 32.44 173 THR A CA 1
ATOM 1346 C C . THR A 1 173 ? 29.833 3.458 -3.267 1.00 32.44 173 THR A C 1
ATOM 1348 O O . THR A 1 173 ? 29.432 2.969 -2.207 1.00 32.44 173 THR A O 1
ATOM 1351 N N . PRO A 1 174 ? 30.131 4.764 -3.370 1.00 41.81 174 PRO A N 1
ATOM 1352 C CA . PRO A 1 174 ? 30.066 5.642 -2.214 1.00 41.81 174 PRO A CA 1
ATOM 1353 C C . PRO A 1 174 ? 28.615 5.750 -1.735 1.00 41.81 174 PRO A C 1
ATOM 1355 O O . PRO A 1 174 ? 27.716 6.162 -2.468 1.00 41.81 174 PRO A O 1
ATOM 1358 N N . THR A 1 175 ? 28.371 5.347 -0.490 1.00 53.62 175 THR A N 1
ATOM 1359 C CA . THR A 1 175 ? 27.096 5.577 0.194 1.00 53.62 175 THR A CA 1
ATOM 1360 C C . THR A 1 175 ? 26.832 7.076 0.320 1.00 53.62 175 THR A C 1
ATOM 1362 O O . THR A 1 175 ? 27.768 7.848 0.523 1.00 53.62 175 THR A O 1
ATOM 1365 N N . ILE A 1 176 ? 25.559 7.488 0.290 1.00 51.12 176 ILE A N 1
ATOM 1366 C CA . ILE A 1 176 ? 25.121 8.890 0.483 1.00 51.12 176 ILE A CA 1
ATOM 1367 C C . ILE A 1 176 ? 25.782 9.534 1.715 1.00 51.12 176 ILE A C 1
ATOM 1369 O O . ILE A 1 176 ? 26.130 10.710 1.697 1.00 51.12 176 ILE A O 1
ATOM 1373 N N . THR A 1 177 ? 26.032 8.749 2.763 1.00 54.56 177 THR A N 1
ATOM 1374 C CA . THR A 1 177 ? 26.732 9.180 3.979 1.00 54.56 177 THR A CA 1
ATOM 1375 C C . THR A 1 177 ? 28.183 9.613 3.740 1.00 54.56 177 THR A C 1
ATOM 1377 O O . THR A 1 177 ? 28.650 10.527 4.412 1.00 54.56 177 THR A O 1
ATOM 1380 N N . ASN A 1 178 ? 28.902 8.989 2.805 1.00 57.03 178 ASN A N 1
ATOM 1381 C CA . ASN A 1 178 ? 30.292 9.344 2.493 1.00 57.03 178 ASN A CA 1
ATOM 1382 C C . ASN A 1 178 ? 30.345 10.612 1.640 1.00 57.03 178 ASN A C 1
ATOM 1384 O O . ASN A 1 178 ? 31.119 11.510 1.947 1.00 57.03 178 ASN A O 1
ATOM 1388 N N . ILE A 1 179 ? 29.425 10.728 0.679 1.00 65.75 179 ILE A N 1
ATOM 1389 C CA . ILE A 1 179 ? 29.247 11.931 -0.142 1.00 65.75 179 ILE A CA 1
ATOM 1390 C C . ILE A 1 179 ? 28.904 13.138 0.751 1.00 65.75 179 ILE A C 1
ATOM 1392 O O . ILE A 1 179 ? 29.510 14.196 0.643 1.00 65.75 179 ILE A O 1
ATOM 1396 N N . TYR A 1 180 ? 27.982 12.972 1.706 1.00 64.81 180 TYR A N 1
ATOM 1397 C CA . TYR A 1 180 ? 27.611 14.029 2.655 1.00 64.81 180 TYR A CA 1
ATOM 1398 C C . TYR A 1 180 ? 28.778 14.472 3.554 1.00 64.81 180 TYR A C 1
ATOM 1400 O O . TYR A 1 180 ? 28.933 15.660 3.828 1.00 64.81 180 TYR A O 1
ATOM 1408 N N . LYS A 1 181 ? 29.615 13.531 4.008 1.00 67.06 181 LYS A N 1
ATOM 1409 C CA . LYS A 1 181 ? 30.798 13.842 4.827 1.00 67.06 181 LYS A CA 1
ATOM 1410 C C . LYS A 1 181 ? 31.855 14.619 4.045 1.00 67.06 181 LYS A C 1
ATOM 1412 O O . LYS A 1 181 ? 32.476 15.503 4.624 1.00 67.06 181 LYS A O 1
ATOM 1417 N N . GLU A 1 182 ? 32.045 14.311 2.765 1.00 66.12 182 GLU A N 1
ATOM 1418 C CA . GLU A 1 182 ? 32.954 15.061 1.891 1.00 66.12 182 GLU A CA 1
ATOM 1419 C C . GLU A 1 182 ? 32.474 16.500 1.696 1.00 66.12 182 GLU A C 1
ATOM 1421 O O . GLU A 1 182 ? 33.226 17.424 1.996 1.00 66.12 182 GLU A O 1
ATOM 1426 N N . TYR A 1 183 ? 31.199 16.701 1.347 1.00 67.25 183 TYR A N 1
ATOM 1427 C CA . TYR A 1 183 ? 30.627 18.046 1.203 1.00 67.25 183 TYR A CA 1
ATOM 1428 C C . TYR A 1 183 ? 30.714 18.879 2.486 1.00 67.25 183 TYR A C 1
ATOM 1430 O O . TYR A 1 183 ? 31.020 20.069 2.447 1.00 67.25 183 TYR A O 1
ATOM 1438 N N . MET A 1 184 ? 30.465 18.264 3.643 1.00 69.62 184 MET A N 1
ATOM 1439 C CA . MET A 1 184 ? 30.549 18.966 4.927 1.00 69.62 184 MET A CA 1
ATOM 1440 C C . MET A 1 184 ? 31.995 19.314 5.300 1.00 69.62 184 MET A C 1
ATOM 1442 O O . MET A 1 184 ? 32.242 20.380 5.860 1.00 69.62 184 MET A O 1
ATOM 1446 N N . LYS A 1 185 ? 32.961 18.468 4.922 1.00 72.88 185 LYS A N 1
ATOM 1447 C CA . LYS A 1 185 ? 34.391 18.731 5.113 1.00 72.88 185 LYS A CA 1
ATOM 1448 C C . LYS A 1 185 ? 34.891 19.868 4.217 1.00 72.88 185 LYS A C 1
ATOM 1450 O O . LYS A 1 185 ? 35.657 20.701 4.690 1.00 72.88 185 LYS A O 1
ATOM 1455 N N . GLU A 1 186 ? 34.430 19.942 2.969 1.00 75.12 186 GLU A N 1
ATOM 1456 C CA . GLU A 1 186 ? 34.715 21.064 2.059 1.00 75.12 186 GLU A CA 1
ATOM 1457 C C . GLU A 1 186 ? 34.125 22.388 2.566 1.00 75.12 186 GLU A C 1
ATOM 1459 O O . GLU A 1 186 ? 34.727 23.444 2.388 1.00 75.12 186 GLU A O 1
ATOM 1464 N N . ALA A 1 187 ? 32.995 22.329 3.274 1.00 75.56 187 ALA A N 1
ATOM 1465 C CA . ALA A 1 187 ? 32.381 23.475 3.941 1.00 75.56 187 ALA A CA 1
ATOM 1466 C C . ALA A 1 187 ? 33.015 23.828 5.307 1.00 75.56 187 ALA A C 1
ATOM 1468 O O . ALA A 1 187 ? 32.526 24.728 5.989 1.00 75.56 187 ALA A O 1
ATOM 1469 N N . GLY A 1 188 ? 34.079 23.133 5.731 1.00 71.00 188 GLY A N 1
ATOM 1470 C CA . GLY A 1 188 ? 34.774 23.386 6.999 1.00 71.00 188 GLY A CA 1
ATOM 1471 C C . GLY A 1 188 ? 34.033 22.897 8.251 1.00 71.00 188 GLY A C 1
ATOM 1472 O O . GLY A 1 188 ? 34.352 23.328 9.358 1.00 71.00 188 GLY A O 1
ATOM 1473 N N . VAL A 1 189 ? 33.050 22.004 8.101 1.00 68.69 189 VAL A N 1
ATOM 1474 C CA . VAL A 1 189 ? 32.212 21.489 9.193 1.00 68.69 189 VAL A CA 1
ATOM 1475 C C . VAL A 1 189 ? 32.552 20.021 9.480 1.00 68.69 189 VAL A C 1
ATOM 1477 O O . VAL A 1 189 ? 32.300 19.132 8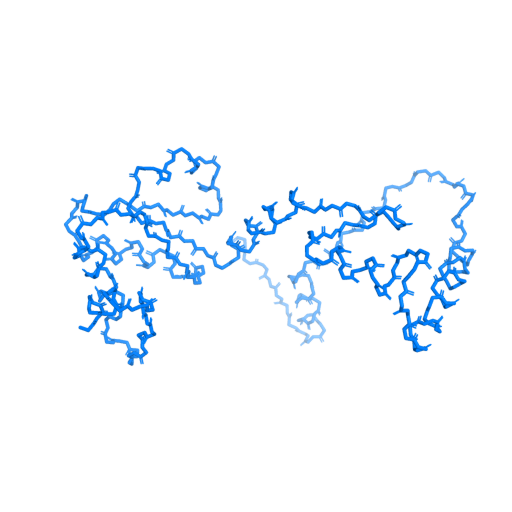.667 1.00 68.69 189 VAL A O 1
ATOM 1480 N N . GLU A 1 190 ? 33.092 19.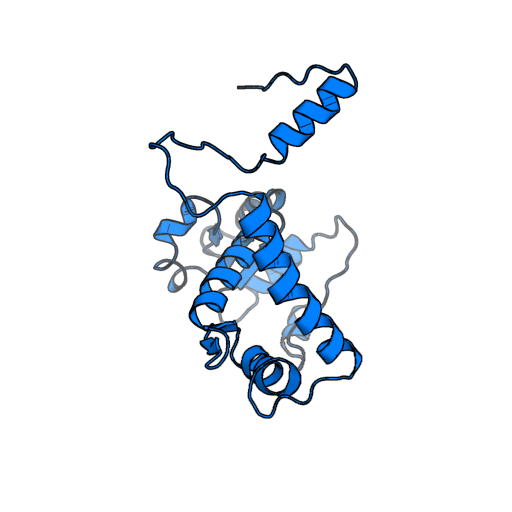728 10.669 1.00 69.38 190 GLU A N 1
ATOM 1481 C CA . GLU A 1 190 ? 33.349 18.345 11.095 1.00 69.38 190 GLU A CA 1
ATOM 1482 C C . GLU A 1 190 ? 32.065 17.633 11.555 1.00 69.38 190 GLU A C 1
ATOM 1484 O O . GLU A 1 190 ? 31.490 17.938 12.602 1.00 69.38 190 GLU A O 1
ATOM 1489 N N . VAL A 1 191 ? 31.643 16.608 10.810 1.00 64.44 191 VAL A N 1
ATOM 1490 C CA . VAL A 1 191 ? 30.516 15.740 11.185 1.00 64.44 191 VAL A CA 1
ATOM 1491 C C . VAL A 1 191 ? 31.032 14.532 11.973 1.00 64.44 191 VAL A C 1
ATOM 1493 O O . VAL A 1 191 ? 31.458 13.531 11.393 1.00 64.44 191 VAL A O 1
ATOM 1496 N N . LYS A 1 192 ? 30.974 14.591 13.309 1.00 57.88 192 LYS A N 1
ATOM 1497 C CA . LYS A 1 192 ? 31.243 13.423 14.167 1.00 57.88 192 LYS A CA 1
ATOM 1498 C C . LYS A 1 192 ? 30.062 12.452 14.125 1.00 57.88 192 LYS A C 1
ATOM 1500 O O . LYS A 1 192 ? 28.917 12.838 14.353 1.00 57.88 192 LYS A O 1
ATOM 1505 N N . ALA A 1 193 ? 30.340 11.180 13.845 1.00 47.66 193 ALA A N 1
ATOM 1506 C CA . ALA A 1 193 ? 29.342 10.123 13.956 1.00 47.66 193 ALA A CA 1
ATOM 1507 C C . ALA A 1 193 ? 28.983 9.925 15.437 1.00 47.66 193 ALA A C 1
ATOM 1509 O O . ALA A 1 193 ? 29.872 9.700 16.257 1.00 47.66 193 ALA A O 1
ATOM 1510 N N . LYS A 1 194 ? 27.695 10.008 15.784 1.00 44.16 194 LYS A N 1
ATOM 1511 C CA . LYS A 1 194 ? 27.214 9.434 17.044 1.00 44.16 194 LYS A CA 1
ATOM 1512 C C . LYS A 1 194 ? 27.253 7.914 16.878 1.00 44.16 194 LYS A C 1
ATOM 1514 O O . LYS A 1 194 ? 26.631 7.407 15.944 1.00 44.16 194 LYS A O 1
ATOM 1519 N N . GLY A 1 195 ? 28.066 7.253 17.703 1.00 39.66 195 GLY A N 1
ATOM 1520 C CA . GLY A 1 195 ? 28.050 5.798 17.864 1.00 39.66 195 GLY A CA 1
ATOM 1521 C C . GLY A 1 195 ? 26.737 5.311 18.454 1.00 39.66 195 GLY A C 1
ATOM 1522 O O . GLY A 1 195 ? 26.036 6.140 19.083 1.00 39.66 195 GLY A O 1
#

Secondary structure (DSSP, 8-state):
-HHHHHHSTT------PPTTS-HHHHHHHHHHH-SS-PPEEEEE-GGGHHHHHHHHHHHS-TTSS-EEEESGGGGGG-TTTGGG-SEEEEEHHHHHHHHHHHHHHT-EE-TTT--EE-HHHHHHHHHHTSSTT----HHHHHHHHHHHHHHHHHHHHTTTTS---------PPPPHHHHHHHHHHHTT---PPP-

pLDDT: mean 78.84, std 18.89, range [30.88, 97.69]

Foldseek 3Di:
DQVVCCVDPNNGDDDPDDPPPPVLLVVLVVLLPDPDLDEDEAEDAPVCQVVSVVVNPVNDDPPSFFEAECDDPSPVPCPVCNVVGSYYYYYPVSVVVVCCVVQQVQWDAAPFPRDTDHPVVSVVCCQAPGDPNHVDDPVNVVVVVCPPVVVVVVCVVVPPPDDDDDDDDPDDDDDPVNVVCVVCVVVVHHDDDDD

Radius of gyration: 26.26 Å; chains: 1; bounding box: 69×41×61 Å

Organism: Alexandrium catenella (NCBI:txid2925)

InterPro domains:
  IPR000330 SNF2, N-terminal domain [PF00176] (1-101)
  IPR014001 Helicase superfamily 1/2, ATP-binding domain [PS51192] (4-194)
  IPR014001 Helicase superfamily 1/2, ATP-binding domain [SM00487] (1-148)
  IPR027417 P-loop containing nucleoside triphosphate hydrolase [SSF52540] (5-101)
  IPR038718 SNF2-like, N-terminal domain superfamily [G3DSA:3.40.50.10810] (1-113)

Sequence (195 aa):
WMCHQETTDARGGVLADEMGMGKTVQAISLLLSRPQRAPCLIVCPMAAVHQWVAEIQRFTTPGALRTLVYHGAQKANASSQFKKVDVVVTTYQTLETEYRRETNKQRLACKFCGKLFLPEKLAFHQRYFCGPDAVRTAKQRMTDKKHKDAAVKGMQTMGIGQAPPSTPSSYQTPTITNIYKEYMKEAGVEVKAKG